Protein AF-A0A914NY76-F1 (afdb_monomer_lite)

Organism: Meloidogyne incognita (NCBI:txid6306)

Sequence (210 aa):
MFHIFYVNQGYMLMLEPPTLGSVFDLQKSIEKSTGIGIDNQLLFLSDGGSLIGSTMLSSITGVGTDTNPIFLVRRVTNNNRELVKENLEGINELFRGWSSEMDRLNRISTTSSSAITECIELAKKCNTVAETIIRFCSNLISEHHYLHQGWKAVIANLDDSISRTQKYLQRSKRQAEKLETIRTKGRVLLGDFDNVIEVLSKVIIYFYAI

Foldseek 3Di:
DFWEAELVQLDIDDFDFDPFAFVLSVLVRCCVVPVQDSVQWWKFWLLLDTGDRRHTPVVDPPERDPVTHIYIYGRDDDDDPPHDDDDPVVLVVLVVVLVVLVVVLVPPPDPDPVSVVSVVVSVVSVVVSVVVVVVVVVVVVVSVVVSVSSVVSNVSNVVVVVVVVVVVVVVVVVVVVVVVVVVVVVVVCVVCVVVVVVVVVPDDDDDPDD

Secondary structure (DSSP, 8-state):
-EEEEETTTTEEEEE---TT-BHHHHHHHHHHHH---GGGEEEE-TTSPBPPTTSBGGGSTT-SSSSSPEEEEE---TT-------SHHHHHHHHHHHHHHHHHHHT-----HHHHHHHHHHHHHHHHHHHHHHHHHHHHHHHHHHHHHHHHHHHHHHHHHHHHHHHHHHHHHHHHHHHHHHHHHHHHHHHTHHHHHHHHHT--------

Radius of gyration: 35.54 Å; chains: 1; bounding box: 101×33×111 Å

InterPro domains:
  IPR040040 Autophagy-related protein 11 [PTHR13222] (1-205)

pLDDT: mean 86.93, std 12.01, range [45.97, 97.88]

Structure (mmCIF, N/CA/C/O backbone):
data_AF-A0A914NY76-F1
#
_entry.id   AF-A0A914NY76-F1
#
loop_
_atom_site.group_PDB
_atom_site.id
_atom_site.type_symbol
_atom_site.label_atom_id
_atom_site.label_alt_id
_atom_site.label_comp_id
_atom_site.label_asym_id
_atom_site.label_entity_id
_atom_site.label_seq_id
_atom_site.pdbx_PDB_ins_code
_atom_site.Cartn_x
_atom_site.Cartn_y
_atom_site.Cartn_z
_atom_site.occupancy
_atom_site.B_iso_or_equiv
_atom_site.auth_seq_id
_atom_site.auth_comp_id
_atom_site.auth_asym_id
_atom_site.auth_atom_id
_atom_site.pdbx_PDB_model_num
ATOM 1 N N . MET A 1 1 ? 3.943 -12.273 12.874 1.00 83.56 1 MET A N 1
ATOM 2 C CA . MET A 1 1 ? 2.752 -11.553 12.389 1.00 83.56 1 MET A CA 1
ATOM 3 C C . MET A 1 1 ? 3.177 -10.358 11.544 1.00 83.56 1 MET A C 1
ATOM 5 O O . MET A 1 1 ? 4.032 -9.601 11.984 1.00 83.56 1 MET A O 1
ATOM 9 N N . PHE A 1 2 ? 2.628 -10.237 10.337 1.00 90.50 2 PHE A N 1
ATOM 10 C CA . PHE A 1 2 ? 2.835 -9.152 9.378 1.00 90.50 2 PHE A CA 1
ATOM 11 C C . PHE A 1 2 ? 1.591 -8.260 9.330 1.00 90.50 2 PHE A C 1
ATOM 13 O O . PHE A 1 2 ? 0.476 -8.758 9.170 1.00 90.50 2 PHE A O 1
ATOM 20 N N . HIS A 1 3 ? 1.809 -6.953 9.423 1.00 94.38 3 HIS A N 1
ATOM 21 C CA . HIS A 1 3 ? 0.789 -5.920 9.294 1.00 94.38 3 HIS A CA 1
ATOM 22 C C . HIS A 1 3 ? 0.747 -5.434 7.848 1.00 94.38 3 HIS A C 1
ATOM 24 O O . HIS A 1 3 ? 1.755 -4.979 7.295 1.00 94.38 3 HIS A O 1
ATOM 30 N N . ILE A 1 4 ? -0.422 -5.550 7.231 1.00 95.50 4 ILE A N 1
ATOM 31 C CA . ILE A 1 4 ? -0.661 -5.134 5.853 1.00 95.50 4 ILE A CA 1
ATOM 32 C C . ILE A 1 4 ? -1.813 -4.145 5.853 1.00 95.50 4 ILE A C 1
ATOM 34 O O . ILE A 1 4 ? -2.929 -4.494 6.217 1.00 95.50 4 ILE A O 1
ATOM 38 N N . PHE A 1 5 ? -1.571 -2.919 5.416 1.00 95.50 5 PHE A N 1
ATOM 39 C CA . PHE A 1 5 ? -2.621 -1.919 5.320 1.00 95.50 5 PHE A CA 1
ATOM 40 C C . PHE A 1 5 ? -3.275 -1.972 3.939 1.00 95.50 5 PHE A C 1
ATOM 42 O O . PHE A 1 5 ? -2.611 -1.745 2.923 1.00 95.50 5 PHE A O 1
ATOM 49 N N . TYR A 1 6 ? -4.573 -2.278 3.883 1.00 94.06 6 TYR A N 1
ATOM 50 C CA . TYR A 1 6 ? -5.308 -2.337 2.624 1.00 94.06 6 TYR A CA 1
ATOM 51 C C . TYR A 1 6 ? -5.793 -0.944 2.217 1.00 94.06 6 TYR A C 1
ATOM 53 O O . TYR A 1 6 ? -6.830 -0.465 2.669 1.00 94.06 6 TYR A O 1
ATOM 61 N N . VAL A 1 7 ? -5.051 -0.298 1.318 1.00 93.88 7 VAL A N 1
ATOM 62 C CA . VAL A 1 7 ? -5.230 1.117 0.959 1.00 93.88 7 VAL A CA 1
ATOM 63 C C . VAL A 1 7 ? -6.589 1.394 0.318 1.00 93.88 7 VAL A C 1
ATOM 65 O O . VAL A 1 7 ? -7.178 2.439 0.572 1.00 93.88 7 VAL A O 1
ATOM 68 N N . ASN A 1 8 ? -7.120 0.472 -0.493 1.00 89.38 8 ASN A N 1
ATOM 69 C CA . ASN A 1 8 ? -8.399 0.701 -1.170 1.00 89.38 8 ASN A CA 1
ATOM 70 C C . ASN A 1 8 ? -9.584 0.786 -0.194 1.00 89.38 8 ASN A C 1
ATOM 72 O O . ASN A 1 8 ? -10.572 1.421 -0.544 1.00 89.38 8 ASN A O 1
ATOM 76 N N . GLN A 1 9 ? -9.497 0.134 0.973 1.00 84.69 9 GLN A N 1
ATOM 77 C CA . GLN A 1 9 ? -10.594 0.051 1.947 1.00 84.69 9 GLN A CA 1
ATOM 78 C C . GLN A 1 9 ? -10.264 0.666 3.316 1.00 84.69 9 GLN A C 1
ATOM 80 O O . GLN A 1 9 ? -11.159 0.836 4.133 1.00 84.69 9 GLN A O 1
ATOM 85 N N . GLY A 1 10 ? -9.005 1.025 3.574 1.00 87.69 10 GLY A N 1
ATOM 86 C CA . GLY A 1 10 ? -8.608 1.801 4.748 1.00 87.69 10 GLY A CA 1
ATOM 87 C C . GLY A 1 10 ? -8.512 1.025 6.061 1.00 87.69 10 GLY A C 1
ATOM 88 O O . GLY A 1 10 ? -8.693 1.629 7.109 1.00 87.69 10 GLY A O 1
ATOM 89 N N . TYR A 1 11 ? -8.207 -0.276 6.035 1.00 88.12 11 TYR A N 1
ATOM 90 C CA . TYR A 1 11 ? -8.077 -1.079 7.257 1.00 88.12 11 TYR A CA 1
ATOM 91 C C . TYR A 1 11 ? -6.810 -1.946 7.286 1.00 88.12 11 TYR A C 1
ATOM 93 O O . TYR A 1 11 ? -6.197 -2.236 6.255 1.00 88.12 11 TYR A O 1
ATOM 101 N N . MET A 1 12 ? -6.422 -2.369 8.494 1.00 91.75 12 MET A N 1
ATOM 102 C CA . MET A 1 12 ? -5.241 -3.200 8.742 1.00 91.75 12 MET A CA 1
ATOM 103 C C . MET A 1 12 ? -5.583 -4.695 8.711 1.00 91.75 12 MET A C 1
ATOM 105 O O . MET A 1 12 ? -6.504 -5.154 9.384 1.00 91.75 12 MET A O 1
ATOM 109 N N . LEU A 1 13 ? -4.800 -5.464 7.963 1.00 93.12 13 LEU A N 1
ATOM 110 C CA . LEU A 1 13 ? -4.797 -6.921 7.927 1.00 93.12 13 LEU A CA 1
ATOM 111 C C . LEU A 1 13 ? -3.620 -7.452 8.744 1.00 93.12 13 LEU A C 1
ATOM 113 O O . LEU A 1 13 ? -2.494 -6.968 8.626 1.00 93.12 13 LEU A O 1
ATOM 117 N N . MET A 1 14 ? -3.886 -8.493 9.525 1.00 94.00 14 MET A N 1
ATOM 118 C CA . MET A 1 14 ? -2.902 -9.188 10.349 1.00 94.00 14 MET A CA 1
ATOM 119 C C . MET A 1 14 ? -2.733 -10.597 9.802 1.00 94.00 14 MET A C 1
ATOM 121 O O . MET A 1 14 ? -3.649 -11.409 9.915 1.00 94.00 14 MET A O 1
ATOM 125 N N . LEU A 1 15 ? -1.589 -10.884 9.182 1.00 92.31 15 LEU A N 1
ATOM 126 C CA . LEU A 1 15 ? -1.327 -12.185 8.562 1.00 92.31 15 LEU A CA 1
ATOM 127 C C . LEU A 1 15 ? -0.074 -12.842 9.137 1.00 92.31 15 LEU A C 1
ATOM 129 O O . LEU A 1 15 ? 0.889 -12.182 9.519 1.00 92.31 15 LEU A O 1
ATOM 133 N N . GLU A 1 16 ? -0.061 -14.168 9.154 1.00 88.50 16 GLU A N 1
ATOM 134 C CA . GLU A 1 16 ? 1.091 -14.966 9.577 1.00 88.50 16 GLU A CA 1
ATOM 135 C C . GLU A 1 16 ? 1.579 -15.829 8.411 1.00 88.50 16 GLU A C 1
ATOM 137 O O . GLU A 1 16 ? 1.242 -17.011 8.326 1.00 88.50 16 GLU A O 1
ATOM 142 N N . PRO A 1 17 ? 2.332 -15.241 7.461 1.00 82.31 17 PRO A N 1
ATOM 143 C CA . PRO A 1 17 ? 2.952 -16.019 6.400 1.00 82.31 17 PRO A CA 1
ATOM 144 C C . PRO A 1 17 ? 4.031 -16.954 6.979 1.00 82.31 17 PRO A C 1
ATOM 146 O O . PRO A 1 17 ? 4.555 -16.697 8.069 1.00 82.31 17 PRO A O 1
ATOM 149 N N . PRO A 1 18 ? 4.426 -18.007 6.242 1.00 82.25 18 PRO A N 1
ATOM 150 C CA . PRO A 1 18 ? 5.548 -18.855 6.627 1.00 82.25 18 PRO A CA 1
ATOM 151 C C . PRO A 1 18 ? 6.816 -18.029 6.901 1.00 82.25 18 PRO A C 1
ATOM 153 O O . PRO A 1 18 ? 7.176 -17.162 6.108 1.00 82.25 18 PRO A O 1
ATOM 156 N N . THR A 1 19 ? 7.530 -18.322 7.993 1.00 73.38 19 THR A N 1
ATOM 157 C CA . THR A 1 19 ? 8.711 -17.556 8.447 1.00 73.38 19 THR A CA 1
ATOM 158 C C . THR A 1 19 ? 9.849 -17.506 7.419 1.00 73.38 19 THR A C 1
ATOM 160 O O . THR A 1 19 ? 10.578 -16.523 7.343 1.00 73.38 19 THR A O 1
ATOM 163 N N . LEU A 1 20 ? 9.992 -18.558 6.607 1.00 80.19 20 LEU A N 1
ATOM 164 C CA . LEU A 1 20 ? 10.955 -18.648 5.497 1.00 80.19 20 LEU A CA 1
ATOM 165 C C . LEU A 1 20 ? 10.287 -18.418 4.130 1.00 80.19 20 LEU A C 1
ATOM 167 O O . LEU A 1 20 ? 10.804 -18.846 3.102 1.00 80.19 20 LEU A O 1
ATOM 171 N N . GLY A 1 21 ? 9.116 -17.784 4.129 1.00 86.75 21 GLY A N 1
ATOM 172 C CA . GLY A 1 21 ? 8.327 -17.525 2.937 1.00 86.75 21 GLY A CA 1
ATOM 173 C C . GLY A 1 21 ? 8.865 -16.374 2.094 1.00 86.75 21 GLY A C 1
ATOM 174 O O . GLY A 1 21 ? 9.626 -15.508 2.537 1.00 86.75 21 GLY A O 1
ATOM 175 N N . SER A 1 22 ? 8.418 -16.368 0.851 1.00 93.94 22 SER A N 1
ATOM 176 C CA . SER A 1 22 ? 8.584 -15.281 -0.104 1.00 93.94 22 SER A CA 1
ATOM 177 C C . SER A 1 22 ? 7.404 -14.305 -0.041 1.00 93.94 22 SER A C 1
ATOM 179 O O . SER A 1 22 ? 6.358 -14.590 0.547 1.00 93.94 22 SER A O 1
ATOM 181 N N . VAL A 1 23 ? 7.537 -13.148 -0.689 1.00 94.06 23 VAL A N 1
ATOM 182 C CA . VAL A 1 23 ? 6.417 -12.221 -0.913 1.00 94.06 23 VAL A CA 1
ATOM 183 C C . VAL A 1 23 ? 5.264 -12.926 -1.631 1.00 94.06 23 VAL A C 1
ATOM 185 O O . VAL A 1 23 ? 4.107 -12.633 -1.354 1.00 94.06 23 VAL A O 1
ATOM 188 N N . PHE A 1 24 ? 5.542 -13.910 -2.486 1.00 94.88 24 PHE A N 1
ATOM 189 C CA . PHE A 1 24 ? 4.498 -14.719 -3.110 1.00 94.88 24 PHE A CA 1
ATOM 190 C C . PHE A 1 24 ? 3.673 -15.527 -2.091 1.00 94.88 24 PHE A C 1
ATOM 192 O O . PHE A 1 24 ? 2.453 -15.634 -2.223 1.00 94.88 24 PHE A O 1
ATOM 199 N N . ASP A 1 25 ? 4.294 -16.040 -1.027 1.00 94.31 25 ASP A N 1
ATOM 200 C CA . ASP A 1 25 ? 3.577 -16.735 0.053 1.00 94.31 25 ASP A CA 1
ATOM 201 C C . ASP A 1 25 ? 2.730 -15.765 0.892 1.00 94.31 25 ASP A C 1
ATOM 203 O O . ASP A 1 25 ? 1.629 -16.106 1.342 1.00 94.31 25 ASP A O 1
ATOM 207 N N . LEU A 1 26 ? 3.197 -14.521 1.039 1.00 94.12 26 LEU A N 1
ATOM 208 C CA . LEU A 1 26 ? 2.400 -13.437 1.608 1.00 94.12 26 LEU A CA 1
ATOM 209 C C . LEU A 1 26 ? 1.190 -13.115 0.724 1.00 94.12 26 LEU A C 1
ATOM 211 O O . LEU A 1 26 ? 0.077 -13.022 1.236 1.00 94.12 26 LEU A O 1
ATOM 215 N N . GLN A 1 27 ? 1.374 -13.021 -0.594 1.00 95.75 27 GLN A N 1
ATOM 216 C CA . GLN A 1 27 ? 0.288 -12.760 -1.542 1.00 95.75 27 GLN A CA 1
ATOM 217 C C . GLN A 1 27 ? -0.773 -13.869 -1.535 1.00 95.75 27 GLN A C 1
ATOM 219 O O . GLN A 1 27 ? -1.968 -13.575 -1.551 1.00 95.75 27 GLN A O 1
ATOM 224 N N . LYS A 1 28 ? -0.367 -15.140 -1.417 1.00 95.19 28 LYS A N 1
ATOM 225 C CA . LYS A 1 28 ? -1.301 -16.262 -1.197 1.00 95.19 28 LYS A CA 1
ATOM 226 C C . LYS A 1 28 ? -2.085 -16.122 0.105 1.00 95.19 28 LYS A C 1
ATOM 228 O O . LYS A 1 28 ? -3.279 -16.408 0.151 1.00 95.19 28 LYS A O 1
ATOM 233 N N . SER A 1 29 ? -1.422 -15.680 1.172 1.00 94.62 29 SER A N 1
ATOM 234 C CA . SER A 1 29 ? -2.072 -15.454 2.468 1.00 94.62 29 SER A CA 1
ATOM 235 C C . SER A 1 29 ? -3.099 -14.317 2.382 1.00 94.62 29 SER A C 1
ATOM 237 O O . SER A 1 29 ? -4.202 -14.439 2.915 1.00 94.62 29 SER A O 1
ATOM 239 N N . ILE A 1 30 ? -2.775 -13.249 1.646 1.00 94.62 30 ILE A N 1
ATOM 240 C CA . ILE A 1 30 ? -3.691 -12.139 1.348 1.00 94.62 30 ILE A CA 1
ATOM 241 C C . ILE A 1 30 ? -4.874 -12.623 0.510 1.00 94.62 30 ILE A C 1
ATOM 243 O O . ILE A 1 30 ? -6.016 -12.312 0.845 1.00 94.62 30 ILE A O 1
ATOM 247 N N . GLU A 1 31 ? -4.633 -13.403 -0.543 1.00 94.88 31 GLU A N 1
ATOM 248 C CA . GLU A 1 31 ? -5.682 -13.949 -1.412 1.00 94.88 31 GLU A CA 1
ATOM 249 C C . GLU A 1 31 ? -6.661 -14.806 -0.606 1.00 94.88 31 GLU A C 1
ATOM 251 O O . GLU A 1 31 ? -7.870 -14.605 -0.687 1.00 94.88 31 GLU A O 1
ATOM 256 N N . LYS A 1 32 ? -6.148 -15.682 0.263 1.00 93.38 32 LYS A N 1
ATOM 257 C CA . LYS A 1 32 ? -6.972 -16.501 1.159 1.00 93.38 32 LYS A CA 1
ATOM 258 C C . LYS A 1 32 ? -7.810 -15.660 2.129 1.00 93.38 32 LYS A C 1
ATOM 260 O O . LYS A 1 32 ? -8.931 -16.046 2.443 1.00 93.38 32 LYS A O 1
ATOM 265 N N . SER A 1 33 ? -7.275 -14.539 2.617 1.00 91.12 33 SER A N 1
ATOM 266 C CA . SER A 1 33 ? -7.957 -13.683 3.597 1.00 91.12 33 SER A CA 1
ATOM 267 C C . SER A 1 33 ? -8.931 -12.676 2.981 1.00 91.12 33 SER A C 1
ATOM 269 O O . SER A 1 33 ? -9.856 -12.251 3.664 1.00 91.12 33 SER A O 1
ATOM 271 N N . THR A 1 34 ? -8.701 -12.238 1.742 1.00 89.75 34 THR A N 1
ATOM 272 C CA . THR A 1 34 ? -9.425 -11.107 1.127 1.00 89.75 34 THR A CA 1
ATOM 273 C C . THR A 1 34 ? -10.139 -11.461 -0.174 1.00 89.75 34 THR A C 1
ATOM 275 O O . THR A 1 34 ? -10.937 -10.669 -0.667 1.00 89.75 34 THR A O 1
ATOM 278 N N . GLY A 1 35 ? -9.832 -12.613 -0.775 1.00 90.25 35 GLY A N 1
ATOM 279 C CA . GLY A 1 35 ? -10.302 -12.999 -2.108 1.00 90.25 35 GLY A CA 1
ATOM 280 C C . GLY A 1 35 ? -9.660 -12.214 -3.259 1.00 90.25 35 GLY A C 1
ATOM 281 O O . GLY A 1 35 ? -10.041 -12.396 -4.415 1.00 90.25 35 GLY A O 1
ATOM 282 N N . ILE A 1 36 ? -8.697 -11.325 -2.989 1.00 90.88 36 ILE A N 1
ATOM 283 C CA . ILE A 1 36 ? -8.016 -10.556 -4.034 1.00 90.88 36 ILE A CA 1
ATOM 284 C C . ILE A 1 36 ? -7.010 -11.470 -4.732 1.00 90.88 36 ILE A C 1
ATOM 286 O O . ILE A 1 36 ? -6.004 -11.845 -4.135 1.00 90.88 36 ILE A O 1
ATOM 290 N N . GLY A 1 37 ? -7.255 -11.784 -6.006 1.00 92.75 37 GLY A N 1
ATOM 291 C CA . GLY A 1 37 ? -6.339 -12.606 -6.801 1.00 92.75 37 GLY A CA 1
ATOM 292 C C . GLY A 1 37 ? -4.921 -12.029 -6.853 1.00 92.75 37 GLY A C 1
ATOM 293 O O . GLY A 1 37 ? -4.777 -10.809 -6.971 1.00 92.75 37 GLY A O 1
ATOM 294 N N . ILE A 1 38 ? -3.894 -12.881 -6.794 1.00 94.44 38 ILE A N 1
ATOM 295 C CA . ILE A 1 38 ? -2.472 -12.477 -6.702 1.00 94.44 38 ILE A CA 1
ATOM 296 C C . ILE A 1 38 ? -2.076 -11.425 -7.758 1.00 94.44 38 ILE A C 1
ATOM 298 O O . ILE A 1 38 ? -1.443 -10.427 -7.418 1.00 94.44 38 ILE A O 1
ATOM 302 N N . ASP A 1 39 ? -2.520 -11.568 -9.010 1.00 91.88 39 ASP A N 1
ATOM 303 C CA . ASP A 1 39 ? -2.206 -10.628 -10.106 1.00 91.88 39 ASP A CA 1
ATOM 304 C C . ASP A 1 39 ? -2.758 -9.206 -9.886 1.00 91.88 39 ASP A C 1
ATOM 306 O O . ASP A 1 39 ? -2.255 -8.208 -10.426 1.00 91.88 39 ASP A O 1
ATOM 310 N N . ASN A 1 40 ? -3.802 -9.101 -9.064 1.00 92.94 40 ASN A N 1
ATOM 311 C CA . ASN A 1 40 ? -4.435 -7.845 -8.693 1.00 92.94 40 ASN A CA 1
ATOM 312 C C . ASN A 1 40 ? -3.844 -7.240 -7.416 1.00 92.94 40 ASN A C 1
ATOM 314 O O . ASN A 1 40 ? -4.257 -6.142 -7.049 1.00 92.94 40 ASN A O 1
ATOM 318 N N . GLN A 1 41 ? -2.901 -7.907 -6.750 1.00 95.06 41 GLN A N 1
ATOM 319 C CA . GLN A 1 41 ? -2.254 -7.407 -5.541 1.00 95.06 41 GLN A CA 1
ATOM 320 C C . GLN A 1 41 ? -0.982 -6.635 -5.894 1.00 95.06 41 GLN A C 1
ATOM 322 O O . GLN A 1 41 ? 0.004 -7.206 -6.358 1.00 95.06 41 GLN A O 1
ATOM 327 N N . LEU A 1 42 ? -0.988 -5.330 -5.641 1.00 95.12 42 LEU A N 1
ATOM 328 C CA . LEU A 1 42 ? 0.205 -4.492 -5.683 1.00 95.12 42 LEU A CA 1
ATOM 329 C C . LEU A 1 42 ? 0.654 -4.241 -4.245 1.00 95.12 42 LEU A C 1
ATOM 331 O O . LEU A 1 42 ? -0.120 -3.727 -3.441 1.00 95.12 42 LEU A O 1
ATOM 335 N N . LEU A 1 43 ? 1.886 -4.627 -3.922 1.00 96.06 43 LEU A N 1
ATOM 336 C CA . LEU A 1 43 ? 2.458 -4.469 -2.589 1.00 96.06 43 LEU A CA 1
ATOM 337 C C . LEU A 1 43 ? 3.561 -3.413 -2.618 1.00 96.06 43 LEU A C 1
ATOM 339 O O . LEU A 1 43 ? 4.489 -3.503 -3.430 1.00 96.06 43 LEU A O 1
ATOM 343 N N . PHE A 1 44 ? 3.462 -2.439 -1.717 1.00 96.00 44 PHE A N 1
ATOM 344 C CA . PHE A 1 44 ? 4.402 -1.332 -1.602 1.00 96.00 44 PHE A CA 1
ATOM 345 C C . PHE A 1 44 ? 4.966 -1.203 -0.190 1.00 96.00 44 PHE A C 1
ATOM 347 O O . PHE A 1 44 ? 4.288 -1.461 0.806 1.00 96.00 44 PHE A O 1
ATOM 354 N N . LEU A 1 45 ? 6.217 -0.768 -0.127 1.00 95.12 45 LEU A N 1
ATOM 355 C CA . LEU A 1 45 ? 6.862 -0.249 1.069 1.00 95.12 45 LEU A CA 1
ATOM 356 C C . LEU A 1 45 ? 6.552 1.246 1.224 1.00 95.12 45 LEU A C 1
ATOM 358 O O . LEU A 1 45 ? 6.155 1.912 0.268 1.00 95.12 45 LEU A O 1
ATOM 362 N N . SER A 1 46 ? 6.775 1.788 2.418 1.00 92.44 46 SER A N 1
ATOM 363 C CA . SER A 1 46 ? 6.511 3.196 2.753 1.00 92.44 46 SER A CA 1
ATOM 364 C C . SER A 1 46 ? 7.270 4.212 1.890 1.00 92.44 46 SER A C 1
ATOM 366 O O . SER A 1 46 ? 6.827 5.350 1.750 1.00 92.44 46 SER A O 1
ATOM 368 N N . ASP A 1 47 ? 8.394 3.815 1.292 1.00 91.81 47 ASP A N 1
ATOM 369 C CA . ASP A 1 47 ? 9.200 4.635 0.381 1.00 91.81 47 ASP A CA 1
ATOM 370 C C . ASP A 1 47 ? 8.741 4.564 -1.091 1.00 91.81 47 ASP A C 1
ATOM 372 O O . ASP A 1 47 ? 9.297 5.253 -1.943 1.00 91.81 47 ASP A O 1
ATOM 376 N N . GLY A 1 48 ? 7.724 3.754 -1.403 1.00 93.44 48 GLY A N 1
ATOM 377 C CA . GLY A 1 48 ? 7.255 3.499 -2.768 1.00 93.44 48 GLY A CA 1
ATOM 378 C C . GLY A 1 48 ? 7.955 2.334 -3.476 1.00 93.44 48 GLY A C 1
ATOM 379 O O . GLY A 1 48 ? 7.640 2.033 -4.634 1.00 93.44 48 GLY A O 1
ATOM 380 N N . GLY A 1 49 ? 8.866 1.632 -2.798 1.00 93.62 49 GLY A N 1
ATOM 381 C CA . GLY A 1 49 ? 9.453 0.390 -3.285 1.00 93.62 49 GLY A CA 1
ATOM 382 C C . GLY A 1 49 ? 8.380 -0.679 -3.500 1.00 93.62 49 GLY A C 1
ATOM 383 O O . GLY A 1 49 ? 7.552 -0.926 -2.626 1.00 93.62 49 GLY A O 1
ATOM 384 N N . SER A 1 50 ? 8.371 -1.320 -4.671 1.00 94.00 50 SER A N 1
ATOM 385 C CA . SER A 1 50 ? 7.428 -2.406 -4.959 1.00 94.00 50 SER A CA 1
ATOM 386 C C . SER A 1 50 ? 8.013 -3.751 -4.543 1.00 94.00 50 SER A C 1
ATOM 388 O O . SER A 1 50 ? 9.163 -4.063 -4.861 1.00 94.00 50 SER A O 1
ATOM 390 N N . LEU A 1 51 ? 7.213 -4.557 -3.847 1.00 92.88 51 LEU A N 1
ATOM 391 C CA . LEU A 1 51 ? 7.588 -5.914 -3.475 1.00 92.88 51 LEU A CA 1
ATOM 392 C C . LEU A 1 51 ? 7.249 -6.885 -4.607 1.00 92.88 51 LEU A C 1
ATOM 394 O O . LEU A 1 51 ? 6.113 -6.962 -5.072 1.00 92.88 51 LEU A O 1
ATOM 398 N N . ILE A 1 52 ? 8.255 -7.645 -5.031 1.00 91.12 52 ILE A N 1
ATOM 399 C CA . ILE A 1 52 ? 8.148 -8.640 -6.099 1.00 91.12 52 ILE A CA 1
ATOM 400 C C . ILE A 1 52 ? 7.996 -10.017 -5.454 1.00 91.12 52 ILE A C 1
ATOM 402 O O . ILE A 1 52 ? 8.649 -10.296 -4.452 1.00 91.12 52 ILE A O 1
ATOM 406 N N . GLY A 1 53 ? 7.184 -10.898 -6.043 1.00 90.19 53 GLY A N 1
ATOM 407 C CA . GLY A 1 53 ? 6.884 -12.221 -5.481 1.00 90.19 53 GLY A CA 1
ATOM 408 C C . GLY A 1 53 ? 8.113 -13.082 -5.148 1.00 90.19 53 GLY A C 1
ATOM 409 O O . GLY A 1 53 ? 8.070 -13.851 -4.195 1.00 90.19 53 GLY A O 1
ATOM 410 N N . SER A 1 54 ? 9.224 -12.920 -5.875 1.00 90.88 54 SER A N 1
ATOM 411 C CA . SER A 1 54 ? 10.481 -13.647 -5.639 1.00 90.88 54 SER A CA 1
ATOM 412 C C . SER A 1 54 ? 11.293 -13.142 -4.441 1.00 90.88 54 SER A C 1
ATOM 414 O O . SER A 1 54 ? 12.261 -13.790 -4.048 1.00 90.88 54 SER A O 1
ATOM 416 N N . THR A 1 55 ? 10.962 -11.976 -3.884 1.00 91.69 55 THR A N 1
ATOM 417 C CA . THR A 1 55 ? 11.675 -11.407 -2.738 1.00 91.69 55 THR A CA 1
ATOM 418 C C . THR A 1 55 ? 11.390 -12.239 -1.490 1.00 91.69 55 THR A C 1
ATOM 420 O O . THR A 1 55 ? 10.239 -12.552 -1.193 1.00 91.69 55 THR A O 1
ATOM 423 N N . MET A 1 56 ? 12.430 -12.591 -0.735 1.00 91.44 56 MET A N 1
ATOM 424 C CA . MET A 1 56 ? 12.269 -13.320 0.526 1.00 91.44 56 MET A CA 1
ATOM 425 C C . MET A 1 56 ? 11.770 -12.379 1.618 1.00 91.44 56 MET A C 1
ATOM 427 O O . MET A 1 56 ? 12.325 -11.290 1.779 1.00 91.44 56 MET A O 1
ATOM 431 N N . LEU A 1 57 ? 10.798 -12.809 2.426 1.00 88.94 57 LEU A N 1
ATOM 432 C CA . LEU A 1 57 ? 10.300 -12.006 3.550 1.00 88.94 57 LEU A CA 1
ATOM 433 C C . LEU A 1 57 ? 11.401 -11.712 4.581 1.00 88.94 57 LEU A C 1
ATOM 435 O O . LEU A 1 57 ? 11.369 -10.685 5.246 1.00 88.94 57 LEU A O 1
ATOM 439 N N . SER A 1 58 ? 12.424 -12.564 4.669 1.00 86.50 58 SER A N 1
ATOM 440 C CA . SER A 1 58 ? 13.593 -12.339 5.527 1.00 86.50 58 SER A CA 1
ATOM 441 C C . SER A 1 58 ? 14.497 -11.187 5.073 1.00 86.50 58 SER A C 1
ATOM 443 O O . SER A 1 58 ? 15.224 -10.633 5.892 1.00 86.50 58 SER A O 1
ATOM 445 N N . SER A 1 59 ? 14.472 -10.816 3.789 1.00 86.50 59 SER A N 1
ATOM 446 C CA . SER A 1 59 ? 15.295 -9.719 3.255 1.00 86.50 59 SER A CA 1
ATOM 447 C C . SER A 1 59 ? 14.713 -8.329 3.514 1.00 86.50 59 SER A C 1
ATOM 449 O O . SER A 1 59 ? 15.421 -7.333 3.388 1.00 86.50 59 SER A O 1
ATOM 451 N N . ILE A 1 60 ? 13.435 -8.255 3.884 1.00 84.06 60 ILE A N 1
ATOM 452 C CA . ILE A 1 60 ? 12.729 -7.001 4.125 1.00 84.06 60 ILE A CA 1
ATOM 453 C C . ILE A 1 60 ? 12.650 -6.745 5.633 1.00 84.06 60 ILE A C 1
ATOM 455 O O . ILE A 1 60 ? 11.717 -7.140 6.326 1.00 84.06 60 ILE A O 1
ATOM 459 N N . THR A 1 61 ? 13.692 -6.106 6.163 1.00 80.44 61 THR A N 1
ATOM 460 C CA . THR A 1 61 ? 13.824 -5.820 7.596 1.00 80.44 61 THR A CA 1
ATOM 461 C C . THR A 1 61 ? 13.028 -4.587 8.007 1.00 80.44 61 THR A C 1
ATOM 463 O O . THR A 1 61 ? 13.102 -3.554 7.345 1.00 80.44 61 THR A O 1
ATOM 466 N N . GLY A 1 62 ? 12.331 -4.660 9.144 1.00 83.19 62 GLY A N 1
ATOM 467 C CA . GLY A 1 62 ? 11.659 -3.502 9.745 1.00 83.19 62 GLY A CA 1
ATOM 468 C C . GLY A 1 62 ? 10.383 -3.052 9.030 1.00 83.19 62 GLY A C 1
ATOM 469 O O . GLY A 1 62 ? 9.923 -1.941 9.275 1.00 83.19 62 GLY A O 1
ATOM 470 N N . VAL A 1 63 ? 9.816 -3.888 8.158 1.00 88.56 63 VAL A N 1
ATOM 471 C CA . VAL A 1 63 ? 8.536 -3.656 7.470 1.00 88.56 63 VAL A CA 1
ATOM 472 C C . VAL A 1 63 ? 7.532 -4.744 7.844 1.00 88.56 63 VAL A C 1
ATOM 474 O O . VAL A 1 63 ? 7.912 -5.825 8.292 1.00 88.56 63 VAL A O 1
ATOM 477 N N . GLY A 1 64 ? 6.243 -4.467 7.664 1.00 87.25 64 GLY A N 1
ATOM 478 C CA . GLY A 1 64 ? 5.178 -5.358 8.122 1.00 87.25 64 GLY A CA 1
ATOM 479 C C . GLY A 1 64 ? 4.946 -5.287 9.633 1.00 87.25 64 GLY A C 1
ATOM 480 O O . GLY A 1 64 ? 4.409 -6.229 10.221 1.00 87.25 64 GLY A O 1
ATOM 481 N N . THR A 1 65 ? 5.350 -4.191 10.273 1.00 91.69 65 THR A N 1
ATOM 482 C CA . THR A 1 65 ? 5.078 -3.918 11.689 1.00 91.69 65 THR A CA 1
ATOM 483 C C . THR A 1 65 ? 3.834 -3.049 11.838 1.00 91.69 65 THR A C 1
ATOM 485 O O . THR A 1 65 ? 3.348 -2.465 10.871 1.00 91.69 65 THR A O 1
ATOM 488 N N . ASP A 1 66 ? 3.333 -2.941 13.062 1.00 89.25 66 ASP A N 1
ATOM 489 C CA . ASP A 1 66 ? 2.225 -2.057 13.430 1.00 89.25 66 ASP A CA 1
ATOM 490 C C . ASP A 1 66 ? 2.465 -0.600 13.009 1.00 89.25 66 ASP A C 1
ATOM 492 O O . ASP A 1 66 ? 1.548 0.087 12.575 1.00 89.25 66 ASP A O 1
ATOM 496 N N . THR A 1 67 ? 3.713 -0.148 13.077 1.00 89.56 67 THR A N 1
ATOM 497 C CA . THR A 1 67 ? 4.164 1.221 12.797 1.00 89.56 67 THR A CA 1
ATOM 498 C C . THR A 1 67 ? 4.709 1.421 11.382 1.00 89.56 67 THR A C 1
ATOM 500 O O . THR A 1 67 ? 4.807 2.559 10.927 1.00 89.56 67 THR A O 1
ATOM 503 N N . ASN A 1 68 ? 5.043 0.342 10.670 1.00 92.88 68 ASN A N 1
ATOM 504 C CA . ASN A 1 68 ? 5.555 0.369 9.299 1.00 92.88 68 ASN A CA 1
ATOM 505 C C . ASN A 1 68 ? 4.961 -0.798 8.486 1.00 92.88 68 ASN A C 1
ATOM 507 O O . ASN A 1 68 ? 5.661 -1.781 8.200 1.00 92.88 68 ASN A O 1
ATOM 511 N N . PRO A 1 69 ? 3.655 -0.745 8.165 1.00 95.31 69 PRO A N 1
ATOM 512 C CA . PRO A 1 69 ? 2.965 -1.832 7.483 1.00 95.31 69 PRO A CA 1
ATOM 513 C C . PRO A 1 69 ? 3.383 -1.938 6.013 1.00 95.31 69 PRO A C 1
ATOM 515 O O . PRO A 1 69 ? 3.922 -1.007 5.418 1.00 95.31 69 PRO A O 1
ATOM 518 N N . ILE A 1 70 ? 3.086 -3.081 5.398 1.00 95.94 70 ILE A N 1
ATOM 519 C CA . ILE A 1 70 ? 3.139 -3.222 3.937 1.00 95.94 70 ILE A CA 1
ATOM 520 C C . ILE A 1 70 ? 1.831 -2.679 3.357 1.00 95.94 70 ILE A C 1
ATOM 522 O O . ILE A 1 70 ? 0.752 -3.038 3.823 1.00 95.94 70 ILE A O 1
ATOM 526 N N . PHE A 1 71 ? 1.897 -1.847 2.322 1.00 97.12 71 PHE A N 1
ATOM 527 C CA . PHE A 1 71 ? 0.708 -1.276 1.693 1.00 97.12 71 PHE A CA 1
ATOM 528 C C . PHE A 1 71 ? 0.208 -2.167 0.562 1.00 97.12 71 PHE A C 1
ATOM 530 O O . PHE A 1 71 ? 0.890 -2.349 -0.446 1.00 97.12 71 PHE A O 1
ATOM 537 N N . LEU A 1 72 ? -1.001 -2.700 0.720 1.00 96.44 72 LEU A N 1
ATOM 538 C CA . LEU A 1 72 ? -1.703 -3.449 -0.313 1.00 96.44 72 LEU A CA 1
ATOM 539 C C . LEU A 1 72 ? -2.608 -2.510 -1.105 1.00 96.44 72 LEU A C 1
ATOM 541 O O . LEU A 1 72 ? -3.497 -1.866 -0.549 1.00 96.44 72 LEU A O 1
ATOM 545 N N . VAL A 1 73 ? -2.429 -2.501 -2.419 1.00 95.12 73 VAL A N 1
ATOM 546 C CA . VAL A 1 73 ? -3.301 -1.818 -3.368 1.00 95.12 73 VAL A CA 1
ATOM 547 C C . VAL A 1 73 ? -3.860 -2.851 -4.332 1.00 95.12 73 VAL A C 1
ATOM 549 O O . VAL A 1 73 ? -3.127 -3.539 -5.042 1.00 95.12 73 VAL A O 1
ATOM 552 N N . ARG A 1 74 ? -5.185 -2.956 -4.381 1.00 91.94 74 ARG A N 1
ATOM 553 C CA . ARG A 1 74 ? -5.867 -3.759 -5.391 1.00 91.94 74 ARG A CA 1
ATOM 554 C C . ARG A 1 74 ? -5.862 -2.997 -6.707 1.00 91.94 74 ARG A C 1
ATOM 556 O O . ARG A 1 74 ? -6.324 -1.856 -6.769 1.00 91.94 74 ARG A O 1
ATOM 563 N N . ARG A 1 75 ? -5.406 -3.654 -7.770 1.00 88.62 75 ARG A N 1
ATOM 564 C CA . ARG A 1 75 ? -5.532 -3.159 -9.140 1.00 88.62 75 ARG A CA 1
ATOM 565 C C . ARG A 1 75 ? -7.016 -3.021 -9.478 1.00 88.62 75 ARG A C 1
ATOM 567 O O . ARG A 1 75 ? -7.749 -4.009 -9.491 1.00 88.62 75 ARG A O 1
ATOM 574 N N . VAL A 1 76 ? -7.471 -1.793 -9.709 1.00 72.00 76 VAL A N 1
ATOM 575 C CA . VAL A 1 76 ? -8.865 -1.526 -10.073 1.00 72.00 76 VAL A CA 1
ATOM 576 C C . VAL A 1 76 ? -9.036 -1.854 -11.554 1.00 72.00 76 VAL A C 1
ATOM 578 O O . VAL A 1 76 ? -8.547 -1.131 -12.419 1.00 72.00 76 VAL A O 1
ATOM 581 N N . THR A 1 77 ? -9.708 -2.963 -11.853 1.00 61.19 77 THR A N 1
ATOM 582 C CA . THR A 1 77 ? -10.303 -3.203 -13.171 1.00 61.19 77 THR A CA 1
ATOM 583 C C . THR A 1 77 ? -11.689 -2.557 -13.196 1.00 61.19 77 THR A C 1
ATOM 585 O O . THR A 1 77 ? -12.321 -2.402 -12.153 1.00 61.19 77 THR A O 1
ATOM 588 N N . ASN A 1 78 ? -12.133 -2.119 -14.375 1.00 53.69 78 ASN A N 1
ATOM 589 C CA . ASN A 1 78 ? -13.150 -1.080 -14.608 1.00 53.69 78 ASN A CA 1
ATOM 590 C C . ASN A 1 78 ? -14.551 -1.247 -13.953 1.00 53.69 78 ASN A C 1
ATOM 592 O O . ASN A 1 78 ? -15.406 -0.405 -14.200 1.00 53.69 78 ASN A O 1
ATOM 596 N N . ASN A 1 79 ? -14.815 -2.275 -13.134 1.00 50.97 79 ASN A N 1
ATOM 597 C CA . ASN A 1 79 ? -16.172 -2.663 -12.729 1.00 50.97 79 ASN A CA 1
ATOM 598 C C . ASN A 1 79 ? -16.491 -2.753 -11.228 1.00 50.97 79 ASN A C 1
ATOM 600 O O . ASN A 1 79 ? -17.670 -2.873 -10.912 1.00 50.97 79 ASN A O 1
ATOM 604 N N . ASN A 1 80 ? -15.547 -2.648 -10.288 1.00 50.16 80 ASN A N 1
ATOM 605 C CA . ASN A 1 80 ? -15.887 -2.872 -8.872 1.00 50.16 80 ASN A CA 1
ATOM 606 C C . ASN A 1 80 ? -15.663 -1.623 -8.017 1.00 50.16 80 ASN A C 1
ATOM 608 O O . ASN A 1 80 ? -14.623 -1.459 -7.383 1.00 50.16 80 ASN A O 1
ATOM 612 N N . ARG A 1 81 ? -16.676 -0.750 -7.971 1.00 47.31 81 ARG A N 1
ATOM 613 C CA . ARG A 1 81 ? -16.828 0.242 -6.897 1.00 47.31 81 ARG A CA 1
ATOM 614 C C . ARG A 1 81 ? -17.481 -0.425 -5.688 1.00 47.31 81 ARG A C 1
ATOM 616 O O . ARG A 1 81 ? -18.647 -0.181 -5.402 1.00 47.31 81 ARG A O 1
ATOM 623 N N . GLU A 1 82 ? -16.741 -1.267 -4.979 1.00 51.62 82 GLU A N 1
ATOM 624 C CA . GLU A 1 82 ? -17.127 -1.615 -3.610 1.00 51.62 82 GLU A CA 1
ATOM 625 C C . GLU A 1 82 ? -16.668 -0.481 -2.698 1.00 51.62 82 GLU A C 1
ATOM 627 O O . GLU A 1 82 ? -15.539 -0.460 -2.212 1.00 51.62 82 GLU A O 1
ATOM 632 N N . LEU A 1 83 ? -17.545 0.511 -2.542 1.00 45.97 83 LEU A N 1
ATOM 633 C CA . LEU A 1 83 ? -17.453 1.486 -1.466 1.00 45.97 83 LEU A CA 1
ATOM 634 C C . LEU A 1 83 ? -17.750 0.742 -0.162 1.00 45.97 83 LEU A C 1
ATOM 636 O O . LEU A 1 83 ? -18.901 0.377 0.070 1.00 45.97 83 LEU A O 1
ATOM 640 N N . VAL A 1 84 ? -16.748 0.521 0.687 1.00 48.44 84 VAL A N 1
ATOM 641 C CA . VAL A 1 84 ? -17.022 0.097 2.063 1.00 48.44 84 VAL A CA 1
ATOM 642 C C . VAL A 1 84 ? -17.534 1.310 2.840 1.00 48.44 84 VAL A C 1
ATOM 644 O O . VAL A 1 84 ? -16.799 2.231 3.187 1.00 48.44 84 VAL A O 1
ATOM 647 N N . LYS A 1 85 ? -18.845 1.309 3.069 1.00 52.94 85 LYS A N 1
ATOM 648 C CA . LYS A 1 85 ? -19.464 1.736 4.331 1.00 52.94 85 LYS A CA 1
ATOM 649 C C . LYS A 1 85 ? -19.468 0.487 5.234 1.00 52.94 85 LYS A C 1
ATOM 651 O O . LYS A 1 85 ? -19.515 -0.614 4.707 1.00 52.94 85 LYS A O 1
ATOM 656 N N . GLU A 1 86 ? -19.317 0.506 6.550 1.00 55.59 86 GLU A N 1
ATOM 657 C CA . GLU A 1 86 ? -19.911 1.335 7.591 1.00 55.59 86 GLU A CA 1
ATOM 658 C C . GLU A 1 86 ? -19.129 1.061 8.889 1.00 55.59 86 GLU A C 1
ATOM 660 O O . GLU A 1 86 ? -18.864 -0.090 9.223 1.00 55.59 86 GLU A O 1
ATOM 665 N N . ASN A 1 87 ? -18.831 2.095 9.675 1.00 55.47 87 ASN A N 1
ATOM 666 C CA . ASN A 1 87 ? -18.609 1.932 11.121 1.00 55.47 87 ASN A CA 1
ATOM 667 C C . ASN A 1 87 ? -19.225 3.093 11.933 1.00 55.47 87 ASN A C 1
ATOM 669 O O . ASN A 1 87 ? -19.132 3.146 13.156 1.00 55.47 87 ASN A O 1
ATOM 673 N N . LEU A 1 88 ? -19.885 4.038 11.245 1.00 60.25 88 LEU A N 1
ATOM 674 C CA . LEU A 1 88 ? -20.571 5.171 11.870 1.00 60.25 88 LEU A CA 1
ATOM 675 C C . LEU A 1 88 ? -21.924 4.773 12.478 1.00 60.25 88 LEU A C 1
ATOM 677 O O . LEU A 1 88 ? -22.369 5.418 13.426 1.00 60.25 88 LEU A O 1
ATOM 681 N N . GLU A 1 89 ? -22.587 3.743 11.943 1.00 65.44 89 GLU A N 1
ATOM 682 C CA . GLU A 1 89 ? -23.927 3.346 12.395 1.00 65.44 89 GLU A CA 1
ATOM 683 C C . GLU A 1 89 ? -23.921 2.865 13.849 1.00 65.44 89 GLU A C 1
ATOM 685 O O . GLU A 1 89 ? -24.686 3.393 14.653 1.00 65.44 89 GLU A O 1
ATOM 690 N N . GLY A 1 90 ? -22.979 2.000 14.240 1.00 76.12 90 GLY A N 1
ATOM 691 C CA . GLY A 1 90 ? -22.906 1.490 15.616 1.00 76.12 90 GLY A CA 1
ATOM 692 C C . GLY A 1 90 ? -22.647 2.572 16.676 1.00 76.12 90 GLY A C 1
ATOM 693 O O . GLY A 1 90 ? -23.192 2.519 17.777 1.00 76.12 90 GLY A O 1
ATOM 694 N N . ILE A 1 91 ? -21.861 3.605 16.354 1.00 80.38 91 ILE A N 1
ATOM 695 C CA . ILE A 1 91 ? -21.591 4.718 17.285 1.00 80.38 91 ILE A CA 1
ATOM 696 C C . ILE A 1 91 ? -22.799 5.641 17.408 1.00 80.38 91 ILE A C 1
ATOM 698 O O . ILE A 1 91 ? -23.153 6.061 18.513 1.00 80.38 91 ILE A O 1
ATOM 702 N N . ASN A 1 92 ? -23.457 5.927 16.285 1.00 83.75 92 ASN A N 1
ATOM 703 C CA . ASN A 1 92 ? -24.678 6.722 16.279 1.00 83.75 92 ASN A CA 1
ATOM 704 C C . ASN A 1 92 ? -25.800 6.031 17.065 1.00 83.75 92 ASN A C 1
ATOM 706 O O . ASN A 1 92 ? -26.541 6.703 17.783 1.00 83.75 92 ASN A O 1
ATOM 710 N N . GLU A 1 93 ? -25.908 4.704 16.979 1.00 86.31 93 GLU A N 1
ATOM 711 C CA . GLU A 1 93 ? -26.851 3.913 17.772 1.00 86.31 93 GLU A CA 1
ATOM 712 C C . GLU A 1 93 ? -26.547 3.971 19.273 1.00 86.31 93 GLU A C 1
ATOM 714 O O . GLU A 1 93 ? -27.455 4.234 20.066 1.00 86.31 93 GLU A O 1
ATOM 719 N N . LEU A 1 94 ? -25.279 3.811 19.677 1.00 85.62 94 LEU A N 1
ATOM 720 C CA . LEU A 1 94 ? -24.866 3.928 21.082 1.00 85.62 94 LEU A CA 1
ATOM 721 C C . LEU A 1 94 ? -25.221 5.300 21.671 1.00 85.62 94 LEU A C 1
ATOM 723 O O . LEU A 1 94 ? -25.779 5.382 22.770 1.00 85.62 94 LEU A O 1
ATOM 727 N N . PHE A 1 95 ? -24.948 6.375 20.927 1.00 86.81 95 PHE A N 1
ATOM 728 C CA . PHE A 1 95 ? -25.277 7.734 21.350 1.00 86.81 95 PHE A CA 1
ATOM 729 C C . PHE A 1 95 ? -26.793 7.969 21.416 1.00 86.81 95 PHE A C 1
ATOM 731 O O . PHE A 1 95 ? -27.295 8.489 22.414 1.00 86.81 95 PHE A O 1
ATOM 738 N N . ARG A 1 96 ? -27.552 7.527 20.401 1.00 89.12 96 ARG A N 1
ATOM 739 C CA . ARG A 1 96 ? -29.025 7.615 20.388 1.00 89.12 96 ARG A CA 1
ATOM 740 C C . ARG A 1 96 ? -29.658 6.864 21.557 1.00 89.12 96 ARG A C 1
ATOM 742 O O . ARG A 1 96 ? -30.589 7.381 22.176 1.00 89.12 96 ARG A O 1
ATOM 749 N N . GLY A 1 97 ? -29.151 5.674 21.876 1.00 89.19 97 GLY A N 1
ATOM 750 C CA . GLY A 1 97 ? -29.629 4.865 22.995 1.00 89.19 97 GLY A CA 1
ATOM 751 C C . GLY A 1 97 ? -29.362 5.514 24.354 1.00 89.19 97 GLY A C 1
ATOM 752 O O . GLY A 1 97 ? -30.201 5.434 25.247 1.00 89.19 97 GLY A O 1
ATOM 753 N N . TRP A 1 98 ? -28.220 6.187 24.520 1.00 91.00 98 TRP A N 1
ATOM 754 C CA . TRP A 1 98 ? -27.952 6.990 25.716 1.00 91.00 98 TRP A CA 1
ATOM 755 C C . TRP A 1 98 ? -28.859 8.230 25.794 1.00 91.00 98 TRP A C 1
ATOM 757 O O . TRP A 1 98 ? -29.495 8.450 26.823 1.00 91.00 98 TRP A O 1
ATOM 767 N N . SER A 1 99 ? -28.988 8.988 24.699 1.00 89.88 99 SER A N 1
ATOM 768 C CA . SER A 1 99 ? -29.808 10.209 24.644 1.00 89.88 99 SER A CA 1
ATOM 769 C C . SER A 1 99 ? -31.282 9.930 24.947 1.00 89.88 99 SER A C 1
ATOM 771 O O . SER A 1 99 ? -31.918 10.685 25.674 1.00 89.88 99 SER A O 1
ATOM 773 N N . SER A 1 100 ? -31.818 8.819 24.437 1.00 90.75 100 SER A N 1
ATOM 774 C CA . SER A 1 100 ? -33.213 8.429 24.680 1.00 90.75 100 SER A CA 1
ATOM 775 C C . SER A 1 100 ? -33.472 8.102 26.157 1.00 90.75 100 SER A C 1
ATOM 777 O O . SER A 1 100 ? -34.525 8.441 26.694 1.00 90.75 100 SER A O 1
ATOM 779 N N . GLU A 1 101 ? -32.504 7.477 26.832 1.00 87.50 101 GLU A N 1
ATOM 780 C CA . GLU A 1 101 ? -32.597 7.138 28.256 1.00 87.50 101 GLU A CA 1
ATOM 781 C C . GLU A 1 101 ? -32.464 8.380 29.153 1.00 87.50 101 GLU A C 1
ATOM 783 O O . GLU A 1 101 ? -33.172 8.509 30.152 1.00 87.50 101 GLU A O 1
ATOM 788 N N . MET A 1 102 ? -31.626 9.340 28.749 1.00 87.06 102 MET A N 1
ATOM 789 C CA . MET A 1 102 ? -31.535 10.667 29.369 1.00 87.06 102 MET A CA 1
ATOM 790 C C . MET A 1 102 ? -32.872 11.414 29.282 1.00 87.06 102 MET A C 1
ATOM 792 O O . MET A 1 102 ? -33.372 11.927 30.284 1.00 87.06 102 MET A O 1
ATOM 796 N N . ASP A 1 103 ? -33.490 11.431 28.099 1.00 89.12 103 ASP A N 1
ATOM 797 C CA . ASP A 1 103 ? -34.791 12.068 27.886 1.00 89.12 103 ASP A CA 1
ATOM 798 C C . ASP A 1 103 ? -35.914 11.383 28.670 1.00 89.12 103 ASP A C 1
ATOM 800 O O . ASP A 1 103 ? -36.862 12.051 29.089 1.00 89.12 103 ASP A O 1
ATOM 804 N N . ARG A 1 104 ? -35.828 10.061 28.877 1.00 88.00 104 ARG A N 1
ATOM 805 C CA . ARG A 1 104 ? -36.758 9.310 29.731 1.00 88.00 104 ARG A CA 1
ATOM 806 C C . ARG A 1 104 ? -36.630 9.748 31.188 1.00 88.00 104 ARG A C 1
ATOM 808 O O . ARG A 1 104 ? -37.644 10.054 31.811 1.00 88.00 104 ARG A O 1
ATOM 815 N N . LEU A 1 105 ? -35.404 9.819 31.709 1.00 84.31 105 LEU A N 1
ATOM 816 C CA . LEU A 1 105 ? -35.132 10.214 33.093 1.00 84.31 105 LEU A CA 1
ATOM 817 C C . LEU A 1 105 ? -35.525 11.667 33.378 1.00 84.31 105 LEU A C 1
ATOM 819 O O . LEU A 1 105 ? -36.164 11.931 34.392 1.00 84.31 105 LEU A O 1
ATOM 823 N N . ASN A 1 106 ? -35.257 12.591 32.452 1.00 82.88 106 ASN A N 1
ATOM 824 C CA . ASN A 1 106 ? -35.636 14.003 32.589 1.00 82.88 106 ASN A CA 1
ATOM 825 C C . ASN A 1 106 ? -37.157 14.234 32.662 1.00 82.88 106 ASN A C 1
ATOM 827 O O . ASN A 1 106 ? -37.600 15.271 33.154 1.00 82.88 106 ASN A O 1
ATOM 831 N N . ARG A 1 107 ? -37.973 13.290 32.173 1.00 84.00 107 ARG A N 1
ATOM 832 C CA . ARG A 1 107 ? -39.445 13.357 32.250 1.00 84.00 107 ARG A CA 1
ATOM 833 C C . ARG A 1 107 ? -40.000 12.817 33.568 1.00 84.00 107 ARG A C 1
ATOM 835 O O . ARG A 1 107 ? -41.173 13.046 33.864 1.00 84.00 107 ARG A O 1
ATOM 842 N N . ILE A 1 108 ? -39.199 12.099 34.353 1.00 77.88 108 ILE A N 1
ATOM 843 C CA . ILE A 1 108 ? -39.616 11.577 35.655 1.00 77.88 108 ILE A CA 1
ATOM 844 C C . ILE A 1 108 ? -39.493 12.715 36.672 1.00 77.88 108 ILE A C 1
ATOM 846 O O . ILE A 1 108 ? -38.410 13.075 37.115 1.00 77.88 108 ILE A O 1
ATOM 850 N N . SER A 1 109 ? -40.632 13.303 37.040 1.00 59.75 109 SER A N 1
ATOM 851 C CA . SER A 1 109 ? -40.705 14.496 37.897 1.00 59.75 109 SER A CA 1
ATOM 852 C C . SER A 1 109 ? -40.524 14.214 39.402 1.00 59.7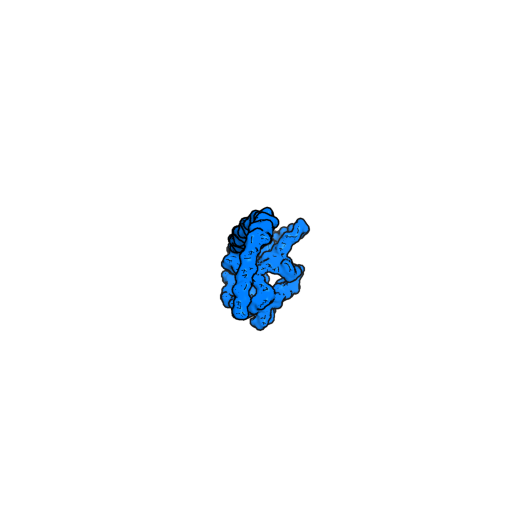5 109 SER A C 1
ATOM 854 O O . SER A 1 109 ? -40.723 15.113 40.221 1.00 59.75 109 SER A O 1
ATOM 856 N N . THR A 1 110 ? -40.193 12.981 39.794 1.00 63.91 110 THR A N 1
ATOM 857 C CA . THR A 1 110 ? -40.135 12.536 41.194 1.00 63.91 110 THR A CA 1
ATOM 858 C C . THR A 1 110 ? -38.711 12.207 41.637 1.00 63.91 110 THR A C 1
ATOM 860 O O . THR A 1 110 ? -38.123 11.209 41.220 1.00 63.91 110 THR A O 1
ATOM 863 N N . THR A 1 111 ? -38.188 13.007 42.570 1.00 65.44 111 THR A N 1
ATOM 864 C CA . THR A 1 111 ? -36.932 12.752 43.290 1.00 65.44 111 THR A CA 1
ATOM 865 C C . THR A 1 111 ? -37.095 11.538 44.207 1.00 65.44 111 THR A C 1
ATOM 867 O O . THR A 1 111 ? -37.427 11.655 45.384 1.00 65.44 111 THR A O 1
ATOM 870 N N . SER A 1 112 ? -36.910 10.349 43.643 1.00 76.38 112 SER A N 1
ATOM 871 C CA . SER A 1 112 ? -36.894 9.075 44.360 1.00 76.38 112 SER A CA 1
ATOM 872 C C . SER A 1 112 ? -35.465 8.543 44.457 1.00 76.38 112 SER A C 1
ATOM 874 O O . SER A 1 112 ? -34.622 8.835 43.608 1.00 76.38 112 SER A O 1
ATOM 876 N N . SER A 1 113 ? -35.183 7.726 45.476 1.00 77.50 113 SER A N 1
ATOM 877 C CA . SER A 1 113 ? -33.879 7.059 45.601 1.00 77.50 113 SER A CA 1
ATOM 878 C C . SER A 1 113 ? -33.536 6.230 44.357 1.00 77.50 113 SER A C 1
ATOM 880 O O . SER A 1 113 ? -32.371 6.165 43.980 1.00 77.50 113 SER A O 1
ATOM 882 N N . SER A 1 114 ? -34.534 5.635 43.696 1.00 80.44 114 SER A N 1
ATOM 883 C CA . SER A 1 114 ? -34.355 4.887 42.447 1.00 80.44 114 SER A CA 1
ATOM 884 C C . SER A 1 114 ? -33.978 5.787 41.270 1.00 80.44 114 SER A C 1
ATOM 886 O O . SER A 1 114 ? -33.087 5.426 40.510 1.00 80.44 114 SER A O 1
ATOM 888 N N . ALA A 1 115 ? -34.566 6.985 41.155 1.00 80.44 115 ALA A N 1
ATOM 889 C CA . ALA A 1 115 ? -34.189 7.951 40.118 1.00 80.44 115 ALA A CA 1
ATOM 890 C C . ALA A 1 115 ? -32.731 8.418 40.271 1.00 80.44 115 ALA A C 1
ATOM 892 O O . ALA A 1 115 ? -32.019 8.567 39.282 1.00 80.44 115 ALA A O 1
ATOM 893 N N . ILE A 1 116 ? -32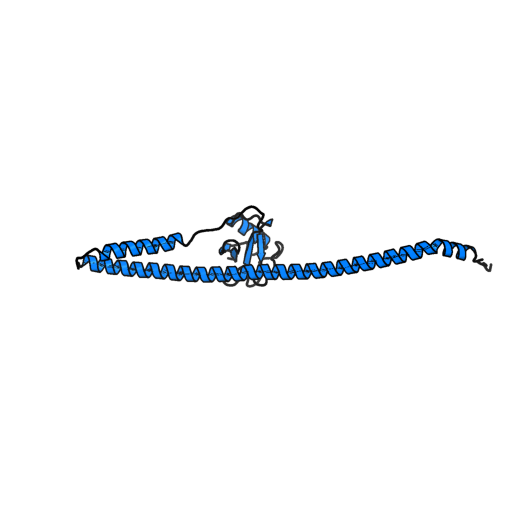.253 8.588 41.511 1.00 83.06 116 ILE A N 1
ATOM 894 C CA . ILE A 1 116 ? -30.846 8.921 41.782 1.00 83.06 116 ILE A CA 1
ATOM 895 C C . ILE A 1 116 ? -29.924 7.778 41.334 1.00 83.06 116 ILE A C 1
ATOM 897 O O . ILE A 1 116 ? -28.916 8.029 40.674 1.00 83.06 116 ILE A O 1
ATOM 901 N N . THR A 1 117 ? -30.267 6.524 41.648 1.00 86.94 117 THR A N 1
ATOM 902 C CA . THR A 1 117 ? -29.495 5.355 41.199 1.00 86.94 117 THR A CA 1
ATOM 903 C C . THR A 1 117 ? -29.482 5.231 39.673 1.00 86.94 117 THR A C 1
ATOM 905 O O . THR A 1 117 ? -28.416 5.026 39.098 1.00 86.94 117 THR A O 1
ATOM 908 N N . GLU A 1 118 ? -30.621 5.421 39.001 1.00 86.06 118 GLU A N 1
ATOM 909 C CA . GLU A 1 118 ? -30.704 5.405 37.533 1.00 86.06 118 GLU A CA 1
ATOM 910 C C . GLU A 1 118 ? -29.863 6.523 36.892 1.00 86.06 118 GLU A C 1
ATOM 912 O O . GLU A 1 118 ? -29.166 6.271 35.910 1.00 86.06 118 GLU A O 1
ATOM 917 N N . CYS A 1 119 ? -29.834 7.729 37.473 1.00 86.69 119 CYS A N 1
ATOM 918 C CA . CYS A 1 119 ? -28.948 8.809 37.025 1.00 86.69 119 CYS A CA 1
ATOM 919 C C . CYS A 1 119 ? -27.462 8.441 37.145 1.00 86.69 119 CYS A C 1
ATOM 921 O O . CYS A 1 119 ? -26.680 8.743 36.242 1.00 86.69 119 CYS A O 1
ATOM 923 N N . ILE A 1 120 ? -27.060 7.778 38.236 1.00 89.38 120 ILE A N 1
ATOM 924 C CA . ILE A 1 120 ? -25.676 7.315 38.421 1.00 89.38 120 ILE A CA 1
ATOM 925 C C . ILE A 1 120 ? -25.311 6.278 37.351 1.00 89.38 120 ILE A C 1
ATOM 927 O O . ILE A 1 120 ? -24.243 6.372 36.744 1.00 89.38 120 ILE A O 1
ATOM 931 N N . GLU A 1 121 ? -26.189 5.311 37.082 1.00 90.75 121 GLU A N 1
ATOM 932 C CA . GLU A 1 121 ? -25.955 4.303 36.042 1.00 90.75 121 GLU A CA 1
ATOM 933 C C . GLU A 1 121 ? -25.932 4.915 34.635 1.00 90.75 121 GLU A C 1
ATOM 935 O O . GLU A 1 121 ? -25.071 4.573 33.819 1.00 90.75 121 GLU A O 1
ATOM 940 N N . LEU A 1 122 ? -26.800 5.891 34.353 1.00 91.00 122 LEU A N 1
ATOM 941 C CA . LEU A 1 122 ? -26.783 6.603 33.079 1.00 91.00 122 LEU A CA 1
ATOM 942 C C . LEU A 1 122 ? -25.508 7.443 32.902 1.00 91.00 122 LEU A C 1
ATOM 944 O O . LEU A 1 122 ? -24.965 7.502 31.796 1.00 91.00 122 LEU A O 1
ATOM 948 N N . ALA A 1 123 ? -24.996 8.056 33.971 1.00 90.44 123 ALA A N 1
ATOM 949 C CA . ALA A 1 123 ? -23.725 8.777 33.944 1.00 90.44 123 ALA A CA 1
ATOM 950 C C . ALA A 1 123 ? -22.543 7.835 33.656 1.00 90.44 123 ALA A C 1
ATOM 952 O O . ALA A 1 123 ? -21.699 8.149 32.816 1.00 90.44 123 ALA A O 1
ATOM 953 N N . LYS A 1 124 ? -22.513 6.640 34.268 1.00 92.88 124 LYS A N 1
ATOM 954 C CA . LYS A 1 124 ? -21.519 5.601 33.939 1.00 92.88 124 LYS A CA 1
ATOM 955 C C . LYS A 1 124 ? -21.608 5.191 32.469 1.00 92.88 124 LYS A C 1
ATOM 957 O O . LYS A 1 124 ? -20.589 5.150 31.783 1.00 92.88 124 LYS A O 1
ATOM 962 N N . LYS A 1 125 ? -22.825 4.961 31.962 1.00 91.38 125 LYS A N 1
ATOM 963 C CA . LYS A 1 125 ? -23.064 4.645 30.546 1.00 91.38 125 LYS A CA 1
ATOM 964 C C . LYS A 1 125 ? -22.588 5.773 29.625 1.00 91.38 125 LYS A C 1
ATOM 966 O O . LYS A 1 125 ? -21.977 5.484 28.600 1.00 91.38 125 LYS A O 1
ATOM 971 N N . CYS A 1 126 ? -22.807 7.037 29.997 1.00 91.06 126 CYS A N 1
ATOM 972 C CA . CYS A 1 126 ? -22.287 8.197 29.266 1.00 91.06 126 CYS A CA 1
ATOM 973 C C . CYS A 1 126 ? -20.763 8.147 29.152 1.00 91.06 126 CYS A C 1
ATOM 975 O O . CYS A 1 126 ? -20.224 8.363 28.068 1.00 91.06 126 CYS A O 1
ATOM 977 N N . ASN A 1 127 ? -20.073 7.837 30.255 1.00 92.69 127 ASN A N 1
ATOM 978 C CA . ASN A 1 127 ? -18.619 7.734 30.261 1.00 92.69 127 ASN A CA 1
ATOM 979 C C . ASN A 1 127 ? -18.134 6.625 29.312 1.00 92.69 127 ASN A C 1
ATOM 981 O O . ASN A 1 127 ? -17.267 6.868 28.480 1.00 92.69 127 ASN A O 1
ATOM 985 N N . THR A 1 128 ? -18.764 5.446 29.337 1.00 91.38 128 THR A N 1
ATOM 986 C CA . THR A 1 128 ? -18.442 4.350 28.405 1.00 91.38 128 THR A CA 1
ATOM 987 C C . THR A 1 128 ? -18.696 4.719 26.938 1.00 91.38 128 THR A C 1
ATOM 989 O O . THR A 1 128 ? -17.898 4.371 26.062 1.00 91.38 128 THR A O 1
ATOM 992 N N . VAL A 1 129 ? -19.789 5.434 26.642 1.00 90.31 129 VAL A N 1
ATOM 993 C CA . VAL A 1 129 ? -20.074 5.937 25.286 1.00 90.31 129 VAL A CA 1
ATOM 994 C C . VAL A 1 129 ? -18.996 6.932 24.852 1.00 90.31 129 VAL A C 1
ATOM 996 O O . VAL A 1 129 ? -18.459 6.799 23.752 1.00 90.31 129 VAL A O 1
ATOM 999 N N . ALA A 1 130 ? -18.622 7.879 25.716 1.00 91.38 130 ALA A N 1
ATOM 1000 C CA . ALA A 1 130 ? -17.581 8.863 25.431 1.00 91.38 130 ALA A CA 1
ATOM 1001 C C . ALA A 1 130 ? -16.213 8.203 25.185 1.00 91.38 130 ALA A C 1
ATOM 1003 O O . ALA A 1 130 ? -15.565 8.499 24.183 1.00 91.38 130 ALA A O 1
ATOM 1004 N N . GLU A 1 131 ? -15.800 7.258 26.033 1.00 92.94 131 GLU A N 1
ATOM 1005 C CA . GLU A 1 131 ? -14.568 6.475 25.855 1.00 92.94 131 GLU A CA 1
ATOM 1006 C C . GLU A 1 131 ? -14.562 5.708 24.527 1.00 92.94 131 GLU A C 1
ATOM 1008 O O . GLU A 1 131 ? -13.553 5.675 23.817 1.00 92.94 131 GLU A O 1
ATOM 1013 N N . THR A 1 132 ? -15.705 5.128 24.151 1.00 90.25 132 THR A N 1
ATOM 1014 C CA . THR A 1 132 ? -15.855 4.413 22.878 1.00 90.25 132 THR A CA 1
ATOM 1015 C C . THR A 1 132 ? -15.689 5.354 21.686 1.00 90.25 132 THR A C 1
ATOM 1017 O O . THR A 1 132 ? -14.976 5.010 20.743 1.00 90.25 132 THR A O 1
ATOM 1020 N N . ILE A 1 133 ? -16.285 6.549 21.743 1.00 87.25 133 ILE A N 1
ATOM 1021 C CA . ILE A 1 133 ? -16.150 7.581 20.706 1.00 87.25 133 ILE A CA 1
ATOM 1022 C C . ILE A 1 133 ? -14.702 8.068 20.610 1.00 87.25 133 ILE A C 1
ATOM 1024 O O . ILE A 1 133 ? -14.162 8.149 19.510 1.00 87.25 133 ILE A O 1
ATOM 1028 N N . ILE A 1 134 ? -14.044 8.345 21.740 1.00 91.31 134 ILE A N 1
ATOM 1029 C CA . ILE A 1 134 ? -12.638 8.777 21.763 1.00 91.31 134 ILE A CA 1
ATOM 1030 C C . ILE A 1 134 ? -11.751 7.719 21.106 1.00 91.31 134 ILE A C 1
ATOM 1032 O O . ILE A 1 134 ? -10.951 8.043 20.228 1.00 91.31 134 ILE A O 1
ATOM 1036 N N . ARG A 1 135 ? -11.918 6.445 21.477 1.00 89.75 135 ARG A N 1
ATOM 1037 C CA . ARG A 1 135 ? -11.166 5.338 20.875 1.00 89.75 135 ARG A CA 1
ATOM 1038 C C . ARG A 1 135 ? -11.425 5.225 19.375 1.00 89.75 135 ARG A C 1
ATOM 1040 O O . ARG A 1 135 ? -10.482 5.029 18.615 1.00 89.75 135 ARG A O 1
ATOM 1047 N N . PHE A 1 136 ? -12.677 5.370 18.947 1.00 86.38 136 PHE A N 1
ATOM 1048 C CA . PHE A 1 136 ? -13.018 5.371 17.529 1.00 86.38 136 PHE A CA 1
ATOM 1049 C C . PHE A 1 136 ? -12.320 6.502 16.770 1.00 86.38 136 PHE A C 1
ATOM 1051 O O . PHE A 1 136 ? -11.692 6.243 15.749 1.00 86.38 136 PHE A O 1
ATOM 1058 N N . CYS A 1 137 ? -12.362 7.733 17.285 1.00 88.38 137 CYS A N 1
ATOM 1059 C CA . CYS A 1 137 ? -11.677 8.870 16.673 1.00 88.38 137 CYS A CA 1
ATOM 1060 C C . CYS A 1 137 ? -10.160 8.642 16.583 1.00 88.38 137 CYS A C 1
ATOM 1062 O O . CYS A 1 137 ? -9.564 8.923 15.547 1.00 88.38 137 CYS A O 1
ATOM 1064 N N . SER A 1 138 ? -9.534 8.094 17.628 1.00 89.31 138 SER A N 1
ATOM 1065 C CA . SER A 1 138 ? -8.102 7.755 17.617 1.00 89.31 138 SER A CA 1
ATOM 1066 C C . SER A 1 138 ? -7.755 6.697 16.566 1.00 89.31 138 SER A C 1
ATOM 1068 O O . SER A 1 138 ? -6.755 6.834 15.854 1.00 89.31 138 SER A O 1
ATOM 1070 N N . ASN A 1 139 ? -8.591 5.665 16.426 1.00 85.56 139 ASN A N 1
ATOM 1071 C CA . ASN A 1 139 ? -8.431 4.651 15.384 1.00 85.56 139 ASN A CA 1
ATOM 1072 C C . ASN A 1 139 ? -8.585 5.270 13.993 1.00 85.56 139 ASN A C 1
ATOM 1074 O O . ASN A 1 139 ? -7.725 5.060 13.145 1.00 85.56 139 ASN A O 1
ATOM 1078 N N . LEU A 1 140 ? -9.604 6.110 13.794 1.00 86.44 140 LEU A N 1
ATOM 1079 C CA . LEU A 1 140 ? -9.848 6.798 12.530 1.00 86.44 140 LEU A CA 1
ATOM 1080 C C . LEU A 1 140 ? -8.655 7.681 12.133 1.00 86.44 140 LEU A C 1
ATOM 1082 O O . LEU A 1 140 ? -8.204 7.634 10.993 1.00 86.44 140 LEU A O 1
ATOM 1086 N N . ILE A 1 141 ? -8.084 8.447 13.068 1.00 90.44 141 ILE A N 1
ATOM 1087 C CA . ILE A 1 141 ? -6.872 9.248 12.814 1.00 90.44 141 ILE A CA 1
ATOM 1088 C C . ILE A 1 141 ? -5.715 8.350 12.358 1.00 90.44 141 ILE A C 1
ATOM 1090 O O . ILE A 1 141 ? -5.009 8.687 11.405 1.00 90.44 141 ILE A O 1
ATOM 1094 N N . SER A 1 142 ? -5.539 7.202 13.011 1.00 88.00 142 SER A N 1
ATOM 1095 C CA . SER A 1 142 ? -4.482 6.242 12.678 1.00 88.00 142 SER A CA 1
ATOM 1096 C C . SER A 1 142 ? -4.699 5.620 11.292 1.00 88.00 142 SER A C 1
ATOM 1098 O O . SER A 1 142 ? -3.779 5.583 10.479 1.00 88.00 142 SER A O 1
ATOM 1100 N N . GLU A 1 143 ? -5.926 5.209 10.965 1.00 87.00 143 GLU A N 1
ATOM 1101 C CA . GLU A 1 143 ? -6.307 4.698 9.641 1.00 87.00 143 GLU A CA 1
ATOM 1102 C C . GLU A 1 143 ? -6.081 5.745 8.544 1.00 87.00 143 GLU A C 1
ATOM 1104 O O . GLU A 1 143 ? -5.497 5.444 7.503 1.00 87.00 143 GLU A O 1
ATOM 1109 N N . HIS A 1 144 ? -6.457 7.002 8.792 1.00 90.81 144 HIS A N 1
ATOM 1110 C CA . HIS A 1 144 ? -6.199 8.110 7.873 1.00 90.81 144 HIS A CA 1
ATOM 1111 C C . HIS A 1 144 ? -4.704 8.377 7.677 1.00 90.81 144 HIS A C 1
ATOM 1113 O O . HIS A 1 144 ? -4.278 8.701 6.564 1.00 90.81 144 HIS A O 1
ATOM 1119 N N . HIS A 1 145 ? -3.898 8.225 8.727 1.00 93.38 145 HIS A N 1
ATOM 1120 C CA . HIS A 1 145 ? -2.450 8.334 8.622 1.00 93.38 145 HIS A CA 1
ATOM 1121 C C . HIS A 1 145 ? -1.881 7.266 7.679 1.00 93.38 145 HIS A C 1
ATOM 1123 O O . HIS A 1 145 ? -1.127 7.598 6.761 1.00 93.38 145 HIS A O 1
ATOM 1129 N N . TYR A 1 146 ? -2.295 6.006 7.833 1.00 94.69 146 TYR A N 1
ATOM 1130 C CA . TYR A 1 146 ? -1.866 4.926 6.943 1.00 94.69 146 TYR A CA 1
ATOM 1131 C C . TYR A 1 146 ? -2.428 5.057 5.526 1.00 94.69 146 TYR A C 1
ATOM 1133 O O . TYR A 1 146 ? -1.706 4.780 4.572 1.00 94.69 146 TYR A O 1
ATOM 1141 N N . LEU A 1 147 ? -3.659 5.547 5.348 1.00 94.31 147 LEU A N 1
ATOM 1142 C CA . LEU A 1 147 ? -4.194 5.889 4.025 1.00 94.31 147 LEU A CA 1
ATOM 1143 C C . LEU A 1 147 ? -3.301 6.914 3.328 1.00 94.31 147 LEU A C 1
ATOM 1145 O O . LEU A 1 147 ? -2.917 6.720 2.175 1.00 94.31 147 LEU A O 1
ATOM 1149 N N . HIS A 1 148 ? -2.935 7.987 4.030 1.00 95.06 148 HIS A N 1
ATOM 1150 C CA . HIS A 1 148 ? -2.053 9.011 3.486 1.00 95.06 148 HIS A CA 1
ATOM 1151 C C . HIS A 1 148 ? -0.683 8.436 3.103 1.00 95.06 148 HIS A C 1
ATOM 1153 O O . HIS A 1 148 ? -0.206 8.681 1.995 1.00 95.06 148 HIS A O 1
ATOM 1159 N N . GLN A 1 149 ? -0.066 7.644 3.984 1.00 96.19 149 GLN A N 1
ATOM 1160 C CA . GLN A 1 149 ? 1.214 6.995 3.691 1.00 96.19 149 GLN A CA 1
ATOM 1161 C C . GLN A 1 149 ? 1.122 6.025 2.506 1.00 96.19 149 GLN A C 1
ATOM 1163 O O . GLN A 1 149 ? 1.960 6.083 1.609 1.00 96.19 149 GLN A O 1
ATOM 1168 N N . GLY A 1 150 ? 0.085 5.188 2.452 1.00 96.00 150 GLY A N 1
ATOM 1169 C CA . GLY A 1 150 ? -0.117 4.228 1.372 1.00 96.00 150 GLY A CA 1
ATOM 1170 C C . GLY A 1 150 ? -0.287 4.905 0.016 1.00 96.00 150 GLY A C 1
ATOM 1171 O O . GLY A 1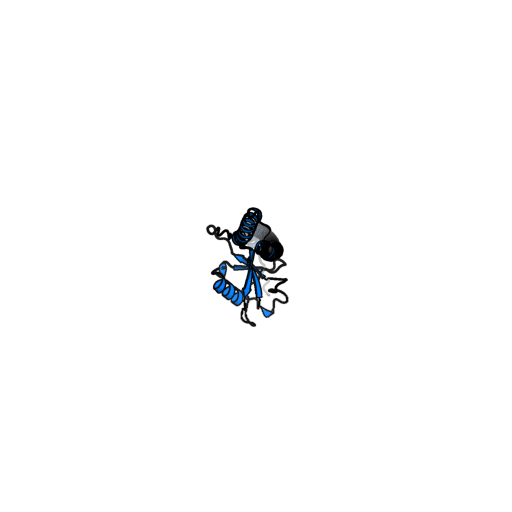 150 ? 0.355 4.511 -0.956 1.00 96.00 150 GLY A O 1
ATOM 1172 N N . TRP A 1 151 ? -1.069 5.986 -0.057 1.00 95.69 151 TRP A N 1
ATOM 1173 C CA . TRP A 1 151 ? -1.180 6.774 -1.287 1.00 95.69 151 TRP A CA 1
ATOM 1174 C C . TRP A 1 151 ? 0.125 7.485 -1.654 1.00 95.69 151 TRP A C 1
ATOM 1176 O O . TRP A 1 151 ? 0.461 7.549 -2.837 1.00 95.69 151 TRP A O 1
ATOM 1186 N N . LYS A 1 152 ? 0.905 7.963 -0.675 1.00 97.06 152 LYS A N 1
ATOM 1187 C CA . LYS A 1 152 ? 2.249 8.501 -0.941 1.00 97.06 152 LYS A CA 1
ATOM 1188 C C . LYS A 1 152 ? 3.188 7.448 -1.522 1.00 97.06 152 LYS A C 1
ATOM 1190 O O . LYS A 1 152 ? 3.898 7.766 -2.469 1.00 97.06 152 LYS A O 1
ATOM 1195 N N . ALA A 1 153 ? 3.162 6.216 -1.014 1.00 96.44 153 ALA A N 1
ATOM 1196 C CA . ALA A 1 153 ? 3.947 5.112 -1.562 1.00 96.44 153 ALA A CA 1
ATOM 1197 C C . ALA A 1 153 ? 3.568 4.817 -3.024 1.00 96.44 153 ALA A C 1
ATOM 1199 O O . ALA A 1 153 ? 4.442 4.659 -3.875 1.00 96.44 153 ALA A O 1
ATOM 1200 N N . VAL A 1 154 ? 2.268 4.824 -3.345 1.00 95.38 154 VAL A N 1
ATOM 1201 C CA . VAL A 1 154 ? 1.786 4.670 -4.729 1.00 95.38 154 VAL A CA 1
ATOM 1202 C C . VAL A 1 154 ? 2.299 5.794 -5.629 1.00 95.38 154 VAL A C 1
ATOM 1204 O O . VAL A 1 154 ? 2.807 5.521 -6.714 1.00 95.38 154 VAL A O 1
ATOM 1207 N N . ILE A 1 155 ? 2.191 7.051 -5.190 1.00 96.19 155 ILE A N 1
ATOM 1208 C CA . ILE A 1 155 ? 2.657 8.212 -5.962 1.00 96.19 155 ILE A CA 1
ATOM 1209 C C . ILE A 1 155 ? 4.169 8.135 -6.188 1.00 96.19 155 ILE A C 1
ATOM 1211 O O . ILE A 1 155 ? 4.614 8.257 -7.325 1.00 96.19 155 ILE A O 1
ATOM 1215 N N . ALA A 1 156 ? 4.946 7.845 -5.141 1.00 96.69 156 ALA A N 1
ATOM 1216 C CA . ALA A 1 156 ? 6.392 7.681 -5.248 1.00 96.69 156 ALA A CA 1
ATOM 1217 C C . ALA A 1 156 ? 6.760 6.589 -6.264 1.00 96.69 156 ALA A C 1
ATOM 1219 O O . ALA A 1 156 ? 7.614 6.804 -7.121 1.00 96.69 156 ALA A O 1
ATOM 1220 N N . ASN A 1 157 ? 6.060 5.449 -6.243 1.00 95.69 157 ASN A N 1
ATOM 1221 C CA . ASN A 1 157 ? 6.265 4.378 -7.216 1.00 95.69 157 ASN A CA 1
ATOM 1222 C C . ASN A 1 157 ? 5.950 4.799 -8.665 1.00 95.69 157 ASN A C 1
ATOM 1224 O O . ASN A 1 157 ? 6.653 4.403 -9.607 1.00 95.69 157 ASN A O 1
ATOM 1228 N N . LEU A 1 158 ? 4.886 5.586 -8.852 1.00 95.12 158 LEU A N 1
ATOM 1229 C CA . LEU A 1 158 ? 4.492 6.123 -10.152 1.00 95.12 158 LEU A CA 1
ATOM 1230 C C . LEU A 1 158 ? 5.532 7.113 -10.683 1.00 95.12 158 LEU A C 1
ATOM 1232 O O . LEU A 1 158 ? 5.949 6.970 -11.833 1.00 95.12 158 LEU A O 1
ATOM 1236 N N . ASP A 1 159 ? 6.007 8.047 -9.859 1.00 96.31 159 ASP A N 1
ATOM 1237 C CA . ASP A 1 159 ? 7.049 9.018 -10.224 1.00 96.31 159 ASP A CA 1
ATOM 1238 C C . ASP A 1 159 ? 8.347 8.323 -10.655 1.00 96.31 159 ASP A C 1
ATOM 1240 O O . ASP A 1 159 ? 8.961 8.656 -11.680 1.00 96.31 159 ASP A O 1
ATOM 1244 N N . ASP A 1 160 ? 8.722 7.279 -9.923 1.00 95.50 160 ASP A N 1
ATOM 1245 C CA . ASP A 1 160 ? 9.843 6.404 -10.236 1.00 95.50 160 ASP A CA 1
ATOM 1246 C C . ASP A 1 160 ? 9.674 5.709 -11.595 1.00 95.50 160 ASP A C 1
ATOM 1248 O O . ASP A 1 160 ? 10.595 5.643 -12.420 1.00 95.50 160 ASP A O 1
ATOM 1252 N N . SER A 1 161 ? 8.472 5.196 -11.857 1.00 94.38 161 SER A N 1
ATOM 1253 C CA . SER A 1 161 ? 8.131 4.504 -13.101 1.00 94.38 161 SER A CA 1
ATOM 1254 C C . SER A 1 161 ? 8.103 5.453 -14.298 1.00 94.38 161 SER A C 1
ATOM 1256 O O . SER A 1 161 ? 8.618 5.106 -15.367 1.00 94.38 161 SER A O 1
ATOM 1258 N N . ILE A 1 162 ? 7.591 6.673 -14.120 1.00 96.69 162 ILE A N 1
ATOM 1259 C CA . ILE A 1 162 ? 7.637 7.746 -15.120 1.00 96.69 162 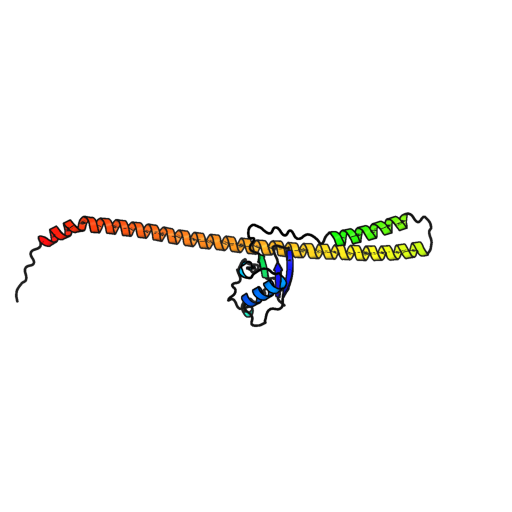ILE A CA 1
ATOM 1260 C C . ILE A 1 162 ? 9.094 8.083 -15.441 1.00 96.69 162 ILE A C 1
ATOM 1262 O O . ILE A 1 162 ? 9.492 8.060 -16.608 1.00 96.69 162 ILE A O 1
ATOM 1266 N N . SER A 1 163 ? 9.919 8.300 -14.416 1.00 96.50 163 SER A N 1
ATOM 1267 C CA . SER A 1 163 ? 11.337 8.635 -14.568 1.00 96.50 163 SER A CA 1
ATOM 1268 C C . SER A 1 163 ? 12.119 7.546 -15.312 1.00 96.50 163 SER A C 1
ATOM 1270 O O . SER A 1 163 ? 12.918 7.837 -16.211 1.00 96.50 163 SER A O 1
ATOM 1272 N N . ARG A 1 164 ? 11.882 6.266 -14.986 1.00 96.12 164 ARG A N 1
ATOM 1273 C CA . ARG A 1 164 ? 12.476 5.122 -15.703 1.00 96.12 164 ARG A CA 1
ATOM 1274 C C . ARG A 1 164 ? 12.031 5.077 -17.165 1.00 96.12 164 ARG A C 1
ATOM 1276 O O . ARG A 1 164 ? 12.869 4.903 -18.053 1.00 96.12 164 ARG A O 1
ATOM 1283 N N . THR A 1 165 ? 10.743 5.287 -17.419 1.00 96.94 165 THR A N 1
ATOM 1284 C CA . THR A 1 165 ? 10.164 5.262 -18.769 1.00 96.94 165 THR A CA 1
ATOM 1285 C C . THR A 1 165 ? 10.705 6.397 -19.636 1.00 96.94 165 THR A C 1
ATOM 1287 O O . THR A 1 165 ? 11.102 6.166 -20.777 1.00 96.94 165 THR A O 1
ATOM 1290 N N . GLN A 1 166 ? 10.827 7.611 -19.095 1.00 97.88 166 GLN A N 1
ATOM 1291 C CA . GLN A 1 166 ? 11.424 8.750 -19.798 1.00 97.88 166 GLN A CA 1
ATOM 1292 C C . GLN A 1 166 ? 12.888 8.487 -20.179 1.00 97.88 166 GLN A C 1
ATOM 1294 O O . GLN A 1 166 ? 13.292 8.745 -21.316 1.00 97.88 166 GLN A O 1
ATOM 1299 N N . LYS A 1 167 ? 13.685 7.914 -19.263 1.00 97.44 167 LYS A N 1
ATOM 1300 C CA . LYS A 1 167 ? 15.076 7.512 -19.548 1.00 97.44 167 LYS A CA 1
ATOM 1301 C C . LYS A 1 167 ? 15.143 6.464 -20.659 1.00 97.44 167 LYS A C 1
ATOM 1303 O O . LYS A 1 167 ? 15.992 6.571 -21.546 1.00 97.44 167 LYS A O 1
ATOM 1308 N N . TYR A 1 168 ? 14.261 5.466 -20.626 1.00 97.31 168 TYR A N 1
ATOM 1309 C CA . TYR A 1 168 ? 14.158 4.458 -21.680 1.00 97.31 168 TYR A CA 1
ATOM 1310 C C . TYR A 1 168 ? 13.806 5.090 -23.033 1.00 97.31 168 TYR A C 1
ATOM 1312 O O . TYR A 1 168 ? 14.504 4.852 -24.019 1.00 97.31 168 TYR A O 1
ATOM 1320 N N . LEU A 1 169 ? 12.802 5.970 -23.069 1.00 97.62 169 LEU A N 1
ATOM 1321 C CA . LEU A 1 169 ? 12.381 6.672 -24.280 1.00 97.62 169 LEU A CA 1
ATOM 1322 C C . LEU A 1 169 ? 13.524 7.493 -24.891 1.00 97.62 169 LEU A C 1
ATOM 1324 O O . LEU A 1 169 ? 13.752 7.425 -26.098 1.00 97.62 169 LEU A O 1
ATOM 1328 N N . GLN A 1 170 ? 14.295 8.218 -24.074 1.00 97.75 170 GLN A N 1
ATOM 1329 C CA . GLN A 1 170 ? 15.452 8.964 -24.574 1.00 97.75 170 GLN A CA 1
ATOM 1330 C C . GLN A 1 170 ? 16.525 8.055 -25.182 1.00 97.75 170 GLN A C 1
ATOM 1332 O O . GLN A 1 170 ? 17.084 8.382 -26.229 1.00 97.75 170 GLN A O 1
ATOM 1337 N N . ARG A 1 171 ? 16.814 6.906 -24.558 1.00 97.44 171 ARG A N 1
ATOM 1338 C CA . ARG A 1 171 ? 17.765 5.923 -25.106 1.00 97.44 171 ARG A CA 1
ATOM 1339 C C . ARG A 1 171 ? 17.270 5.357 -26.434 1.00 97.44 171 ARG A C 1
ATOM 1341 O O . ARG A 1 171 ? 18.040 5.312 -27.391 1.00 97.44 171 ARG A O 1
ATOM 1348 N N . SER A 1 172 ? 15.990 4.999 -26.500 1.00 97.12 172 SER A N 1
ATOM 1349 C CA . SER A 1 172 ? 15.354 4.495 -27.717 1.00 97.12 172 SER A CA 1
ATOM 1350 C C . SER A 1 172 ? 15.396 5.529 -28.843 1.00 97.12 172 SER A C 1
ATOM 1352 O O . SER A 1 172 ? 15.728 5.185 -29.974 1.00 97.12 172 SER A O 1
ATOM 1354 N N . LYS A 1 173 ? 15.127 6.807 -28.543 1.00 97.31 173 LYS A N 1
ATOM 1355 C CA . LYS A 1 173 ? 15.203 7.899 -29.525 1.00 97.31 173 LYS A CA 1
ATOM 1356 C C . LYS A 1 173 ? 16.618 8.059 -30.085 1.00 97.31 173 LYS A C 1
ATOM 1358 O O . LYS A 1 173 ? 16.791 8.079 -31.299 1.00 97.31 173 LYS A O 1
ATOM 1363 N N . ARG A 1 174 ? 17.637 8.065 -29.217 1.00 97.12 174 ARG A N 1
ATOM 1364 C CA . ARG A 1 174 ? 19.050 8.125 -29.640 1.00 97.12 174 ARG A CA 1
ATOM 1365 C C . ARG A 1 174 ? 19.444 6.938 -30.522 1.00 97.12 174 ARG A C 1
ATOM 1367 O O . ARG A 1 174 ? 20.193 7.102 -31.481 1.00 97.12 174 ARG A O 1
ATOM 1374 N N . GLN A 1 175 ? 18.957 5.736 -30.208 1.00 96.69 175 GLN A N 1
ATOM 1375 C CA . GLN A 1 175 ? 19.183 4.559 -31.052 1.00 96.69 175 GLN A CA 1
ATOM 1376 C C . GLN A 1 175 ? 18.518 4.701 -32.423 1.00 96.69 175 GLN A C 1
ATOM 1378 O O . GLN A 1 175 ? 19.166 4.411 -33.427 1.00 96.69 175 GLN A O 1
ATOM 1383 N N . ALA A 1 176 ? 17.277 5.188 -32.480 1.00 96.69 176 ALA A N 1
ATOM 1384 C CA . ALA A 1 176 ? 16.576 5.425 -33.739 1.00 96.69 176 ALA A CA 1
ATOM 1385 C C . ALA A 1 176 ? 17.308 6.455 -34.621 1.00 96.69 176 ALA A C 1
ATOM 1387 O O . ALA A 1 176 ? 17.539 6.201 -35.801 1.00 96.69 176 ALA A O 1
ATOM 1388 N N . GLU A 1 177 ? 17.767 7.568 -34.042 1.00 96.88 177 GLU A N 1
ATOM 1389 C CA . GLU A 1 177 ? 18.559 8.592 -34.744 1.00 96.88 177 GLU A CA 1
ATOM 1390 C C . GLU A 1 177 ? 19.885 8.027 -35.287 1.00 96.88 177 GLU A C 1
ATOM 1392 O O . GLU A 1 177 ? 20.283 8.296 -36.427 1.00 96.88 177 GLU A O 1
ATOM 1397 N N . LYS A 1 178 ? 20.562 7.181 -34.498 1.00 96.69 178 LYS A N 1
ATOM 1398 C CA . LYS A 1 178 ? 21.787 6.497 -34.930 1.00 96.69 178 LYS A CA 1
ATOM 1399 C C . LYS A 1 178 ? 21.520 5.538 -36.092 1.00 96.69 178 LYS A C 1
ATOM 1401 O O . LYS A 1 178 ? 22.304 5.513 -37.040 1.00 96.69 178 LYS A O 1
ATOM 1406 N N . LEU A 1 179 ? 20.436 4.764 -36.032 1.00 96.56 179 LEU A N 1
ATOM 1407 C CA . LEU A 1 179 ? 20.043 3.848 -37.106 1.00 96.56 179 LEU A CA 1
ATOM 1408 C C . LEU A 1 179 ? 19.747 4.602 -38.403 1.00 96.56 179 LEU A C 1
ATOM 1410 O O . LEU A 1 179 ? 20.226 4.188 -39.456 1.00 96.56 179 LEU A O 1
ATOM 1414 N N . GLU A 1 180 ? 19.050 5.735 -38.331 1.00 95.62 180 GLU A N 1
ATOM 1415 C CA . GLU A 1 180 ? 18.769 6.551 -39.516 1.00 95.62 180 GLU A CA 1
ATOM 1416 C C . GLU A 1 180 ? 20.051 7.126 -40.134 1.00 95.62 180 GLU A C 1
ATOM 1418 O O . GLU A 1 180 ? 20.223 7.127 -41.356 1.00 95.62 180 GLU A O 1
ATOM 1423 N N . THR A 1 181 ? 21.008 7.526 -39.293 1.00 95.56 181 THR A N 1
ATOM 1424 C CA . THR A 1 181 ? 22.328 7.981 -39.748 1.00 95.56 181 THR A CA 1
ATOM 1425 C C . THR A 1 181 ? 23.089 6.864 -40.468 1.00 95.56 181 THR A C 1
ATOM 1427 O O . THR A 1 181 ? 23.645 7.087 -41.544 1.00 95.56 181 THR A O 1
ATOM 1430 N N . ILE A 1 182 ? 23.112 5.653 -39.900 1.00 95.38 182 ILE A N 1
ATOM 1431 C CA . ILE A 1 182 ? 23.766 4.485 -40.514 1.00 95.38 182 ILE A CA 1
ATOM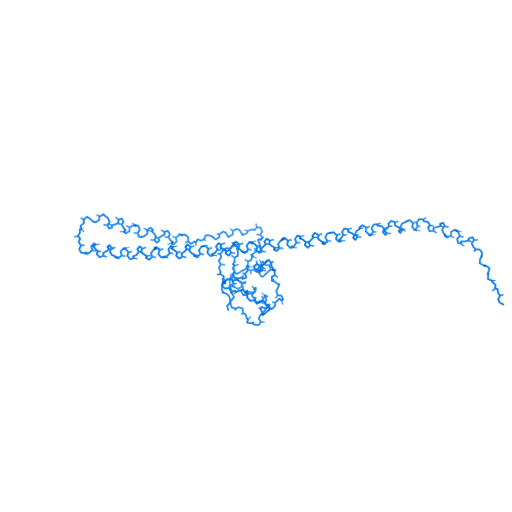 1432 C C . ILE A 1 182 ? 23.090 4.140 -41.842 1.00 95.38 182 ILE A C 1
ATOM 1434 O O . ILE A 1 182 ? 23.779 3.950 -42.842 1.00 95.38 182 ILE A O 1
ATOM 1438 N N . ARG A 1 183 ? 21.754 4.119 -41.872 1.00 94.88 183 ARG A N 1
ATOM 1439 C CA . ARG A 1 183 ? 20.965 3.854 -43.080 1.00 94.88 183 ARG A CA 1
ATOM 1440 C C . ARG A 1 183 ? 21.286 4.851 -44.190 1.00 94.88 183 ARG A C 1
ATOM 1442 O O . ARG A 1 183 ? 21.502 4.450 -45.330 1.00 94.88 183 ARG A O 1
ATOM 1449 N N . THR A 1 184 ? 21.366 6.136 -43.850 1.00 94.56 184 THR A N 1
ATOM 1450 C CA . THR A 1 184 ? 21.705 7.205 -44.797 1.00 94.56 184 THR A CA 1
ATOM 1451 C C . THR A 1 184 ? 23.120 7.034 -45.346 1.00 94.56 184 THR A C 1
ATOM 1453 O O . THR A 1 184 ? 23.302 7.035 -46.560 1.00 94.56 184 THR A O 1
ATOM 1456 N N . LYS A 1 185 ? 24.117 6.802 -44.479 1.00 92.81 185 LYS A N 1
ATOM 1457 C CA . LYS A 1 185 ? 25.505 6.550 -44.904 1.00 92.81 185 LYS A CA 1
ATOM 1458 C C . LYS A 1 185 ? 25.623 5.315 -45.795 1.00 92.81 185 LYS A C 1
ATOM 1460 O O . LYS A 1 185 ? 26.300 5.372 -46.813 1.00 92.81 185 LYS A O 1
ATOM 1465 N N . GLY A 1 186 ? 24.940 4.227 -45.436 1.00 92.75 186 GLY A N 1
ATOM 1466 C CA . GLY A 1 186 ? 24.900 3.008 -46.240 1.00 92.75 186 GLY A CA 1
ATOM 1467 C C . GLY A 1 186 ? 24.306 3.254 -47.626 1.00 92.75 186 GLY A C 1
ATOM 1468 O O . GLY A 1 186 ? 24.871 2.799 -48.612 1.00 92.75 186 GLY A O 1
ATOM 1469 N N . ARG A 1 187 ? 23.221 4.034 -47.723 1.00 92.75 187 ARG A N 1
ATOM 1470 C CA . ARG A 1 187 ? 22.622 4.401 -49.015 1.00 92.75 187 ARG A CA 1
ATOM 1471 C C . ARG A 1 187 ? 23.582 5.212 -49.888 1.00 92.75 187 ARG A C 1
ATOM 1473 O O . ARG A 1 187 ? 23.656 4.940 -51.078 1.00 92.75 187 ARG A O 1
ATOM 1480 N N . VAL A 1 188 ? 24.308 6.172 -49.312 1.00 91.31 188 VAL A N 1
ATOM 1481 C CA . VAL A 1 188 ? 25.319 6.954 -50.050 1.00 91.31 188 VAL A CA 1
ATOM 1482 C C . VAL A 1 188 ? 26.438 6.044 -50.560 1.00 91.31 188 VAL A C 1
ATOM 1484 O O . VAL A 1 188 ? 26.745 6.073 -51.744 1.00 91.31 188 VAL A O 1
ATOM 1487 N N . LEU A 1 189 ? 26.987 5.183 -49.697 1.00 88.38 189 LEU A N 1
ATOM 1488 C CA . LEU A 1 189 ? 28.064 4.260 -50.066 1.00 88.38 189 LEU A CA 1
ATOM 1489 C C . LEU A 1 189 ? 27.648 3.291 -51.184 1.00 88.38 189 LEU A C 1
ATOM 1491 O O . LEU A 1 189 ? 28.431 3.014 -52.085 1.00 88.38 189 LEU A O 1
ATOM 1495 N N . LEU A 1 190 ? 26.415 2.780 -51.120 1.00 89.81 190 LEU A N 1
ATOM 1496 C CA . LEU A 1 190 ? 25.857 1.905 -52.151 1.00 89.81 190 LEU A CA 1
ATOM 1497 C C . LEU A 1 190 ? 25.571 2.658 -53.458 1.00 89.81 190 LEU A C 1
ATOM 1499 O O . LEU A 1 190 ? 25.701 2.066 -54.520 1.00 89.81 190 LEU A O 1
ATOM 1503 N N . GLY A 1 191 ? 25.201 3.940 -53.392 1.00 89.12 191 GLY A N 1
ATOM 1504 C CA . GLY A 1 191 ? 24.968 4.770 -54.578 1.00 89.12 191 GLY A CA 1
ATOM 1505 C C . GLY A 1 191 ? 26.241 5.065 -55.376 1.00 89.12 191 GLY A C 1
ATOM 1506 O O . GLY A 1 191 ? 26.196 5.070 -56.599 1.00 89.12 191 GLY A O 1
ATOM 1507 N N . ASP A 1 192 ? 27.376 5.247 -54.697 1.00 88.25 192 ASP A N 1
ATOM 1508 C CA . ASP A 1 192 ? 28.687 5.457 -55.337 1.00 88.25 192 ASP A CA 1
ATOM 1509 C C . ASP A 1 192 ? 29.393 4.147 -55.731 1.00 88.25 192 ASP A C 1
ATOM 1511 O O . ASP A 1 192 ? 30.476 4.170 -56.323 1.00 88.25 192 ASP A O 1
ATOM 1515 N N . PHE A 1 193 ? 28.807 2.992 -55.409 1.00 87.31 193 PHE A N 1
ATOM 1516 C CA . PHE A 1 193 ? 29.467 1.697 -55.552 1.00 87.31 193 PHE A CA 1
ATOM 1517 C C . PHE A 1 193 ? 29.801 1.359 -57.010 1.00 87.31 193 PHE A C 1
ATOM 1519 O O . PHE A 1 193 ? 30.920 0.935 -57.298 1.00 87.31 193 PHE A O 1
ATOM 1526 N N . ASP A 1 194 ? 28.877 1.616 -57.938 1.00 85.50 194 ASP A N 1
ATOM 1527 C CA . ASP A 1 194 ? 29.083 1.347 -59.368 1.00 85.50 194 ASP A CA 1
ATOM 1528 C C . ASP A 1 194 ? 30.242 2.174 -59.943 1.00 85.50 194 ASP A C 1
ATOM 1530 O O . ASP A 1 194 ? 31.060 1.667 -60.711 1.00 85.50 194 ASP A O 1
ATOM 1534 N N . ASN A 1 195 ? 30.375 3.427 -59.501 1.00 86.56 195 ASN A N 1
ATOM 1535 C CA . ASN A 1 195 ? 31.457 4.318 -59.914 1.00 86.56 195 ASN A CA 1
ATOM 1536 C C . ASN A 1 195 ? 32.820 3.827 -59.388 1.00 86.56 195 ASN A C 1
ATOM 1538 O O . ASN A 1 195 ? 33.822 3.839 -60.102 1.00 86.56 195 ASN A O 1
ATOM 1542 N N . VAL A 1 196 ? 32.865 3.317 -58.152 1.00 85.19 196 VAL A N 1
ATOM 1543 C CA . VAL A 1 196 ? 34.078 2.699 -57.590 1.00 85.19 196 VAL A CA 1
ATOM 1544 C C . VAL A 1 196 ? 34.483 1.452 -58.382 1.00 85.19 196 VAL A C 1
ATOM 1546 O O . VAL A 1 196 ? 35.667 1.282 -58.678 1.00 85.19 196 VAL A O 1
ATOM 1549 N N . ILE A 1 197 ? 33.526 0.601 -58.764 1.00 85.62 197 ILE A N 1
ATOM 1550 C CA . ILE A 1 197 ? 33.784 -0.575 -59.609 1.00 85.62 197 ILE A CA 1
ATOM 1551 C C . ILE A 1 197 ? 34.327 -0.154 -60.980 1.00 85.62 197 ILE A C 1
ATOM 1553 O O . ILE A 1 197 ? 35.300 -0.740 -61.458 1.00 85.62 197 ILE A O 1
ATOM 1557 N N . GLU A 1 198 ? 33.762 0.891 -61.587 1.00 88.38 198 GLU A N 1
ATOM 1558 C CA . GLU A 1 198 ? 34.252 1.427 -62.857 1.00 88.38 198 GLU A CA 1
ATOM 1559 C C . GLU A 1 198 ? 35.704 1.920 -62.741 1.00 88.38 198 GLU A C 1
ATOM 1561 O O . GLU A 1 198 ? 36.541 1.589 -63.582 1.00 88.38 198 GLU A O 1
ATOM 1566 N N . VAL A 1 199 ? 36.042 2.665 -61.686 1.00 86.44 199 VAL A N 1
ATOM 1567 C CA . VAL A 1 199 ? 37.416 3.136 -61.444 1.00 86.44 199 VAL A CA 1
ATOM 1568 C C . VAL A 1 199 ? 38.373 1.963 -61.237 1.00 86.44 199 VAL A C 1
ATOM 1570 O O . VAL A 1 199 ? 39.441 1.935 -61.848 1.00 86.44 199 VAL A O 1
ATOM 1573 N N . LEU A 1 200 ? 37.994 0.970 -60.429 1.00 84.06 200 LEU A N 1
ATOM 1574 C CA . LEU A 1 200 ? 38.815 -0.218 -60.188 1.00 84.06 200 LEU A CA 1
ATOM 1575 C C . LEU A 1 200 ? 39.045 -1.035 -61.464 1.00 84.06 200 LEU A C 1
ATOM 1577 O O . LEU A 1 200 ? 40.145 -1.546 -61.659 1.00 84.06 200 LEU A O 1
ATOM 1581 N N . SER A 1 201 ? 38.061 -1.102 -62.367 1.00 83.56 201 SER A N 1
ATOM 1582 C CA . SER A 1 201 ? 38.205 -1.793 -63.658 1.00 83.56 201 SER A CA 1
ATOM 1583 C C . SER A 1 201 ? 39.282 -1.180 -64.565 1.00 83.56 201 SER A C 1
ATOM 1585 O O . SER A 1 201 ? 39.820 -1.860 -65.437 1.00 83.56 201 SER A O 1
ATOM 1587 N N . LYS A 1 202 ? 39.628 0.095 -64.345 1.00 85.81 202 LYS A N 1
ATOM 1588 C CA . LYS A 1 202 ? 40.652 0.831 -65.103 1.00 85.81 202 LYS A CA 1
ATOM 1589 C C . LYS A 1 202 ? 42.055 0.688 -64.503 1.00 85.81 202 LYS A C 1
ATOM 1591 O O . LYS A 1 202 ? 43.021 1.150 -65.109 1.00 85.81 202 LYS A O 1
ATOM 1596 N N . VAL A 1 203 ? 42.196 0.066 -63.331 1.00 80.88 203 VAL A N 1
ATOM 1597 C CA . VAL A 1 203 ? 43.499 -0.148 -62.691 1.00 80.88 203 VAL A CA 1
ATOM 1598 C C . VAL A 1 203 ? 44.167 -1.385 -63.293 1.00 80.88 203 VAL A C 1
ATOM 1600 O O . VAL A 1 203 ? 43.740 -2.515 -63.073 1.00 80.88 203 VAL A O 1
ATOM 1603 N N . ILE A 1 204 ? 45.253 -1.175 -64.037 1.00 73.06 204 ILE A N 1
ATOM 1604 C CA . ILE A 1 204 ? 46.092 -2.257 -64.566 1.00 73.06 204 ILE A CA 1
ATOM 1605 C C . ILE A 1 204 ? 47.040 -2.719 -63.456 1.00 73.06 204 ILE A C 1
ATOM 1607 O O . ILE A 1 204 ? 47.927 -1.977 -63.033 1.00 73.06 204 ILE A O 1
ATOM 1611 N N . ILE A 1 205 ? 46.862 -3.952 -62.982 1.00 74.00 205 ILE A N 1
ATOM 1612 C CA . ILE A 1 205 ? 47.767 -4.567 -62.006 1.00 74.00 205 ILE A CA 1
ATOM 1613 C C . ILE A 1 205 ? 48.935 -5.194 -62.769 1.00 74.00 205 ILE A C 1
ATOM 1615 O O . ILE A 1 205 ? 48.789 -6.236 -63.406 1.00 74.00 205 ILE A O 1
ATOM 1619 N N . TYR A 1 206 ? 50.108 -4.567 -62.692 1.00 63.72 206 TYR A N 1
ATOM 1620 C CA . TYR A 1 206 ? 51.348 -5.173 -63.164 1.00 63.72 206 TYR A CA 1
ATOM 1621 C C . TYR A 1 206 ? 51.848 -6.172 -62.119 1.00 63.72 206 TYR A C 1
ATOM 1623 O O . TYR A 1 206 ? 52.404 -5.789 -61.090 1.00 63.72 206 TYR A O 1
ATOM 1631 N N . PHE A 1 207 ? 51.657 -7.462 -62.385 1.00 58.84 207 PHE A N 1
ATOM 1632 C CA . PHE A 1 207 ? 52.386 -8.504 -61.673 1.00 58.84 207 PHE A CA 1
ATOM 1633 C C . PHE A 1 207 ? 53.834 -8.505 -62.170 1.00 58.84 207 PHE A C 1
ATOM 1635 O O . PHE A 1 207 ? 54.105 -8.898 -63.303 1.00 58.84 207 PHE A O 1
ATOM 1642 N N . TYR A 1 208 ? 54.767 -8.061 -61.326 1.00 49.25 208 TYR A N 1
ATOM 1643 C CA . TYR A 1 208 ? 56.177 -8.385 -61.518 1.00 49.25 208 TYR A CA 1
ATOM 1644 C C . TYR A 1 208 ? 56.342 -9.885 -61.256 1.00 49.25 208 TYR A C 1
ATOM 1646 O O . TYR A 1 208 ? 56.264 -10.334 -60.112 1.00 49.25 208 TYR A O 1
ATOM 1654 N N . ALA A 1 209 ? 56.498 -10.661 -62.329 1.00 48.75 209 ALA A N 1
ATOM 1655 C CA . ALA A 1 209 ? 56.952 -12.040 -62.238 1.00 48.75 209 ALA A CA 1
ATOM 1656 C C . ALA A 1 209 ? 58.406 -12.036 -61.734 1.00 48.75 209 ALA A C 1
ATOM 1658 O O . ALA A 1 209 ? 59.243 -11.321 -62.290 1.00 48.75 209 ALA A O 1
ATOM 1659 N N . ILE A 1 210 ? 58.643 -12.775 -60.645 1.00 47.12 210 ILE A N 1
ATOM 1660 C CA . ILE A 1 210 ? 59.961 -13.056 -60.053 1.00 47.12 210 ILE A CA 1
ATOM 1661 C C . ILE A 1 210 ? 60.760 -13.951 -61.000 1.00 47.12 210 ILE A C 1
ATOM 1663 O 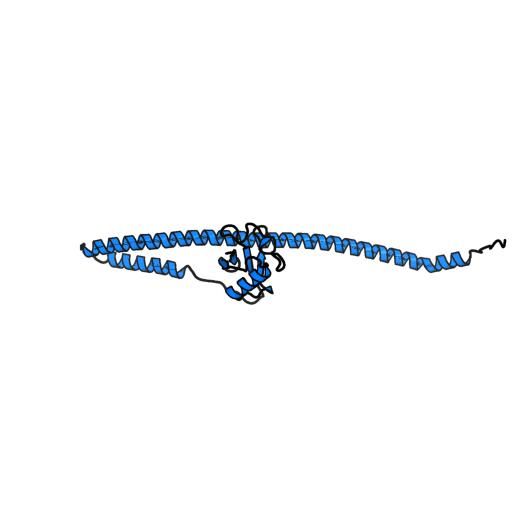O . ILE A 1 210 ? 60.148 -14.903 -61.537 1.00 47.12 210 ILE A O 1
#